Protein AF-A0A850NZ26-F1 (afdb_monomer)

Sequence (358 aa):
MKFYESRKAKYAFSCGSVWGLLLMTRPTEAVWISIPSIFFCIYTVVVFKQPIKQKIIISNYGIFPAILFIIICIYLHYICYGWSLGPYLSYSLDVGFDRRLLVTNWIEMVLGSQPTHEKYYGLAYNFWWVLPGFAGILTALICDKTRWHIHILVGGTVIFHWLVYLCYRDLHPEGLWRYWNYHYFKWTQPFLFIYGIFFMRYLFNKSYIYRAICCFSIVMLMSCWNFSLKYIIDSNNKITVLSKNEIYMTNGMQSPLDILLIPARGNFNDIYRNNYDFYQHGRWWISTVEFKAWPLYGNIALSPLKEFPAGAALLKLSSEITVPIGSRLYISRRVFHFGIPCMVYPSQTVCMQINKGE

Organism: NCBI:txid215220

Structure (mmCIF, N/CA/C/O backbone):
data_AF-A0A850NZ26-F1
#
_entry.id   AF-A0A850NZ26-F1
#
loop_
_atom_site.group_PDB
_atom_site.id
_atom_site.type_symbol
_atom_site.label_atom_id
_atom_site.label_alt_id
_atom_site.label_comp_id
_atom_site.label_asym_id
_atom_site.label_entity_id
_atom_site.label_seq_id
_atom_site.pdbx_PDB_ins_code
_atom_site.Cartn_x
_atom_site.Cartn_y
_atom_site.Cartn_z
_atom_site.occupancy
_atom_site.B_iso_or_equiv
_atom_site.auth_seq_id
_atom_site.auth_comp_id
_atom_site.auth_asym_id
_atom_site.auth_atom_id
_atom_site.pdbx_PDB_model_num
ATOM 1 N N . MET A 1 1 ? -31.071 4.231 35.563 1.00 48.75 1 MET A N 1
ATOM 2 C CA . MET A 1 1 ? -31.128 5.063 34.333 1.00 48.75 1 MET A CA 1
ATOM 3 C C . MET A 1 1 ? -30.491 6.447 34.484 1.00 48.75 1 MET A C 1
ATOM 5 O O . MET A 1 1 ? -29.586 6.722 33.711 1.00 48.75 1 MET A O 1
ATOM 9 N N . LYS A 1 2 ? -30.834 7.276 35.489 1.00 45.12 2 LYS A N 1
ATOM 10 C CA . LYS A 1 2 ? -30.263 8.640 35.665 1.00 45.12 2 LYS A CA 1
ATOM 11 C C . LYS A 1 2 ? -28.720 8.730 35.679 1.00 45.12 2 LYS A C 1
ATOM 13 O O . LYS A 1 2 ? -28.154 9.695 35.180 1.00 45.12 2 LYS A O 1
ATOM 18 N N . PHE A 1 3 ? -28.021 7.713 36.191 1.00 41.41 3 PHE A N 1
ATOM 19 C CA . PHE A 1 3 ? -26.548 7.694 36.241 1.00 41.41 3 PHE A CA 1
ATOM 20 C C . PHE A 1 3 ? -25.877 7.503 34.864 1.00 41.41 3 PHE A C 1
ATOM 22 O O . PHE A 1 3 ? -24.736 7.912 34.661 1.00 41.41 3 PHE A O 1
ATOM 29 N N . TYR A 1 4 ? -26.589 6.907 33.900 1.00 47.38 4 TYR A N 1
ATOM 30 C CA . TYR A 1 4 ? -26.097 6.714 32.532 1.00 47.38 4 TYR A CA 1
ATOM 31 C C . TYR A 1 4 ? -26.267 7.966 31.662 1.00 47.38 4 TYR A C 1
ATOM 33 O O . TYR A 1 4 ? -25.559 8.112 30.669 1.00 47.38 4 TYR A O 1
ATOM 41 N N . GLU A 1 5 ? -27.174 8.875 32.021 1.00 52.88 5 GLU A N 1
ATOM 42 C CA . GLU A 1 5 ? -27.443 10.090 31.242 1.00 52.88 5 GLU A CA 1
ATOM 43 C C . GLU A 1 5 ? -26.390 11.179 31.486 1.00 52.88 5 GLU A C 1
ATOM 45 O O . GLU A 1 5 ? -25.914 11.790 30.532 1.00 52.88 5 GLU A O 1
ATOM 50 N N . SER A 1 6 ? -25.911 11.356 32.725 1.00 56.34 6 SER A N 1
ATOM 51 C CA . SER A 1 6 ? -24.907 12.389 33.044 1.00 56.34 6 SER A CA 1
ATOM 52 C C . SER A 1 6 ? -23.522 12.124 32.437 1.00 56.34 6 SER A C 1
ATOM 54 O O . SER A 1 6 ? -22.792 13.064 32.117 1.00 56.34 6 SER A O 1
ATOM 56 N N . ARG A 1 7 ? -23.150 10.852 32.229 1.00 62.06 7 ARG A N 1
ATOM 57 C CA . ARG A 1 7 ? -21.874 10.491 31.587 1.00 62.06 7 ARG A CA 1
ATOM 58 C C . ARG A 1 7 ? -21.853 10.836 30.097 1.00 62.06 7 ARG A C 1
ATOM 60 O O . ARG A 1 7 ? -20.798 11.177 29.579 1.00 62.06 7 ARG A O 1
ATOM 67 N N . LYS A 1 8 ? -23.003 10.819 29.417 1.00 63.06 8 LYS A N 1
ATOM 68 C CA . LYS A 1 8 ? -23.093 11.064 27.966 1.00 63.06 8 LYS A CA 1
ATOM 69 C C . LYS A 1 8 ? -22.795 12.513 27.587 1.00 63.06 8 LYS A C 1
ATOM 71 O O . LYS A 1 8 ? -22.069 12.739 26.626 1.00 63.06 8 LYS A O 1
ATOM 76 N N . ALA A 1 9 ? -23.254 13.479 28.384 1.00 61.81 9 ALA A N 1
ATOM 77 C CA . ALA A 1 9 ? -22.898 14.888 28.195 1.00 61.81 9 ALA A CA 1
ATOM 78 C C . ALA A 1 9 ? -21.389 15.134 28.388 1.00 61.81 9 ALA A C 1
ATOM 80 O O . ALA A 1 9 ? -20.786 15.888 27.629 1.00 61.81 9 ALA A O 1
ATOM 81 N N . LYS A 1 10 ? -20.760 14.445 29.354 1.00 69.44 10 LYS A N 1
ATOM 82 C CA . LYS A 1 10 ? -19.299 14.484 29.532 1.00 69.44 10 LYS A CA 1
ATOM 83 C C . LYS A 1 10 ? -18.566 13.892 28.330 1.00 69.44 10 LYS A C 1
ATOM 85 O O . LYS A 1 10 ? -17.602 14.493 27.880 1.00 69.44 10 LYS A O 1
ATOM 90 N N . TYR A 1 11 ? -19.042 12.774 27.776 1.00 69.00 11 TYR A N 1
ATOM 91 C CA . TYR A 1 11 ? -18.454 12.203 26.561 1.00 69.00 11 TYR A CA 1
ATOM 92 C C . TYR A 1 11 ? -18.589 13.135 25.357 1.00 69.00 11 TYR A C 1
ATOM 94 O O . TYR A 1 11 ? -17.607 13.325 24.656 1.00 69.00 11 TYR A O 1
ATOM 102 N N . ALA A 1 12 ? -19.747 13.771 25.151 1.00 63.66 12 ALA A N 1
ATOM 103 C CA . ALA A 1 12 ? -19.925 14.750 24.077 1.00 63.66 12 ALA A CA 1
ATOM 104 C C . ALA A 1 12 ? -18.969 15.947 24.224 1.00 63.66 12 ALA A C 1
ATOM 106 O O . ALA A 1 12 ? -18.343 16.353 23.249 1.00 63.66 12 ALA A O 1
ATOM 107 N N . PHE A 1 13 ? -18.798 16.462 25.447 1.00 68.31 13 PHE A N 1
ATOM 108 C CA . PHE A 1 13 ? -17.823 17.515 25.735 1.00 68.31 13 PHE A CA 1
ATOM 109 C C . PHE A 1 13 ? -16.385 17.055 25.462 1.00 68.31 13 PHE A C 1
ATOM 111 O O . PHE A 1 13 ? -15.657 17.732 24.746 1.00 68.31 13 PHE A O 1
ATOM 118 N N . SER A 1 14 ? -15.986 15.877 25.954 1.00 73.12 14 SER A N 1
ATOM 119 C CA . SER A 1 14 ? -14.660 15.310 25.686 1.00 73.12 14 SER A CA 1
ATOM 120 C C . SER A 1 14 ? -14.419 15.071 24.194 1.00 73.12 14 SER A C 1
ATOM 122 O O . SER A 1 14 ? -13.331 15.369 23.713 1.00 73.12 14 SER A O 1
ATOM 124 N N . CYS A 1 15 ? -15.419 14.590 23.450 1.00 69.62 15 CYS A N 1
ATOM 125 C CA . CYS A 1 15 ? -15.349 14.465 21.995 1.00 69.62 15 CYS A CA 1
ATOM 126 C C . CYS A 1 15 ? -15.130 15.830 21.335 1.00 69.62 15 CYS A C 1
ATOM 128 O O . CYS A 1 15 ? -14.239 15.945 20.502 1.00 69.62 15 CYS A O 1
ATOM 130 N N . GLY A 1 16 ? -15.869 16.866 21.750 1.00 68.25 16 GLY A N 1
ATOM 131 C CA . GLY A 1 16 ? -15.683 18.236 21.264 1.00 68.25 16 GLY A CA 1
ATOM 132 C C . GLY A 1 16 ? -14.291 18.802 21.571 1.00 68.25 16 GLY A C 1
ATOM 133 O O . GLY A 1 16 ? -13.663 19.388 20.695 1.00 68.25 16 GLY A O 1
ATOM 134 N N . SER A 1 17 ? -13.756 18.575 22.776 1.00 70.50 17 SER A N 1
ATOM 135 C CA . SER A 1 17 ? -12.403 19.020 23.147 1.00 70.50 17 SER A CA 1
ATOM 136 C C . SER A 1 17 ? -11.308 18.288 22.368 1.00 70.50 17 SER A C 1
ATOM 138 O O . SER A 1 17 ? -10.381 18.921 21.869 1.00 70.50 17 SER A O 1
ATOM 140 N N . VAL A 1 18 ? -11.417 16.963 22.227 1.00 74.19 18 VAL A N 1
ATOM 141 C CA . VAL A 1 18 ? -10.479 16.159 21.424 1.00 74.19 18 VAL A CA 1
ATOM 142 C C . VAL A 1 18 ? -10.543 16.575 19.957 1.00 74.19 18 VAL A C 1
ATOM 144 O O . VAL A 1 18 ? -9.510 16.679 19.302 1.00 74.19 18 VAL A O 1
ATOM 147 N N . TRP A 1 19 ? -11.739 16.871 19.454 1.00 72.50 19 TRP A N 1
ATOM 148 C CA . TRP A 1 19 ? -11.932 17.375 18.103 1.00 72.50 19 TRP A CA 1
ATOM 149 C C . TRP A 1 19 ? -11.312 18.768 17.906 1.00 72.50 19 TRP A C 1
ATOM 151 O O . TRP A 1 19 ? -10.625 18.985 16.913 1.00 72.50 19 TRP A O 1
ATOM 161 N N . GLY A 1 20 ? -11.442 19.680 18.875 1.00 70.38 20 GLY A N 1
ATOM 162 C CA . GLY A 1 20 ? -10.766 20.983 18.836 1.00 70.38 20 GLY A CA 1
ATOM 163 C C . GLY A 1 20 ? -9.235 20.871 18.809 1.00 70.38 20 GLY A C 1
ATOM 164 O O . GLY A 1 20 ? -8.569 21.614 18.093 1.00 70.38 20 GLY A O 1
ATOM 165 N N . LEU A 1 21 ? -8.661 19.898 19.520 1.00 75.12 21 LEU A N 1
ATOM 166 C CA . LEU A 1 21 ? -7.222 19.605 19.446 1.00 75.12 21 LEU A CA 1
ATOM 167 C C . LEU A 1 21 ? -6.822 18.988 18.098 1.00 75.12 21 LEU A C 1
ATOM 169 O O . LEU A 1 21 ? -5.764 19.305 17.550 1.00 75.12 21 LEU A O 1
ATOM 173 N N . LEU A 1 22 ? -7.672 18.116 17.550 1.00 77.06 22 LEU A N 1
ATOM 174 C CA . LEU A 1 22 ? -7.462 17.528 16.232 1.00 77.06 22 LEU A CA 1
ATOM 175 C C . LEU A 1 22 ? -7.441 18.614 15.156 1.00 77.06 22 LEU A C 1
ATOM 177 O O . LEU A 1 22 ? -6.539 18.633 14.329 1.00 77.06 22 LEU A O 1
ATOM 181 N N . LEU A 1 23 ? -8.370 19.563 15.229 1.00 76.31 23 LEU A N 1
ATOM 182 C CA . LEU A 1 23 ? -8.433 20.726 14.355 1.00 76.31 23 LEU A CA 1
ATOM 183 C C . LEU A 1 23 ? -7.103 21.493 14.301 1.00 76.31 23 LEU A C 1
ATOM 185 O O . LEU A 1 23 ? -6.593 21.761 13.216 1.00 76.31 23 LEU A O 1
ATOM 189 N N . MET A 1 24 ? -6.510 21.801 15.456 1.00 73.94 24 MET A N 1
ATOM 190 C CA . MET A 1 24 ? -5.266 22.580 15.516 1.00 73.94 24 MET A CA 1
ATOM 191 C C . MET A 1 24 ? -4.065 21.873 14.882 1.00 73.94 24 MET A C 1
ATOM 193 O O . MET A 1 24 ? -3.096 22.525 14.505 1.00 73.94 24 MET A O 1
ATOM 197 N N . THR A 1 25 ? -4.104 20.546 14.789 1.00 77.50 25 THR A N 1
ATOM 198 C CA . THR A 1 25 ? -2.967 19.749 14.317 1.00 77.50 25 THR A CA 1
ATOM 199 C C . THR A 1 25 ? -3.186 19.169 12.923 1.00 77.50 25 THR A C 1
ATOM 201 O O . THR A 1 25 ? -2.209 18.894 12.226 1.00 77.50 25 THR A O 1
ATOM 204 N N . ARG A 1 26 ? -4.447 18.938 12.537 1.00 76.94 26 ARG A N 1
ATOM 205 C CA . ARG A 1 26 ? -4.878 18.094 11.414 1.00 76.94 26 ARG A CA 1
ATOM 206 C C . ARG A 1 26 ? -6.263 18.529 10.899 1.00 76.94 26 ARG A C 1
ATOM 208 O O . ARG A 1 26 ? -7.270 17.858 11.146 1.00 76.94 26 ARG A O 1
ATOM 215 N N . PRO A 1 27 ? -6.343 19.689 10.222 1.00 79.50 27 PRO A N 1
ATOM 216 C CA . PRO A 1 27 ? -7.613 20.321 9.865 1.00 79.50 27 PRO A CA 1
ATOM 217 C C . PRO A 1 27 ? -8.439 19.491 8.874 1.00 79.50 27 PRO A C 1
ATOM 219 O O . PRO A 1 27 ? -9.658 19.423 9.007 1.00 79.50 27 PRO A O 1
ATOM 222 N N . THR A 1 28 ? -7.803 18.807 7.920 1.00 79.62 28 THR A N 1
ATOM 223 C CA . THR A 1 28 ? -8.504 17.958 6.945 1.00 79.62 28 THR A CA 1
ATOM 224 C C . THR A 1 28 ? -9.192 16.779 7.629 1.00 79.62 28 THR A C 1
ATOM 226 O O . THR A 1 28 ? -10.348 16.470 7.349 1.00 79.62 28 THR A O 1
ATOM 229 N N . GLU A 1 29 ? -8.515 16.136 8.574 1.00 80.31 29 GLU A N 1
ATOM 230 C CA . GLU A 1 29 ? -9.065 15.025 9.344 1.00 80.31 29 GLU A CA 1
ATOM 231 C C . GLU A 1 29 ? -10.150 15.491 10.312 1.00 80.31 29 GLU A C 1
ATOM 233 O O . GLU A 1 29 ? -11.149 14.792 10.502 1.00 80.31 29 GLU A O 1
ATOM 238 N N . ALA A 1 30 ? -10.003 16.696 10.868 1.00 81.25 30 ALA A N 1
ATOM 239 C CA . ALA A 1 30 ? -11.047 17.316 11.663 1.00 81.25 30 ALA A CA 1
ATOM 240 C C . ALA A 1 30 ? -12.340 17.484 10.855 1.00 81.25 30 ALA A C 1
ATOM 242 O O . ALA A 1 30 ? -13.382 17.108 11.380 1.00 81.25 30 ALA A O 1
ATOM 243 N N . VAL A 1 31 ? -12.290 17.930 9.588 1.00 85.31 31 VAL A N 1
ATOM 244 C CA . VAL A 1 31 ? -13.481 18.048 8.713 1.00 85.31 31 VAL A CA 1
ATOM 245 C C . VAL A 1 31 ? -14.212 16.711 8.588 1.00 85.31 31 VAL A C 1
ATOM 247 O O . VAL A 1 31 ? -15.425 16.647 8.794 1.00 85.31 31 VAL A O 1
ATOM 250 N N . TRP A 1 32 ? -13.486 15.630 8.299 1.00 81.06 32 TRP A N 1
ATOM 251 C CA . TRP A 1 32 ? -14.093 14.309 8.123 1.00 81.06 32 TRP A CA 1
ATOM 252 C C . TRP A 1 32 ? -14.694 13.755 9.413 1.00 81.06 32 TRP A C 1
ATOM 254 O O . TRP A 1 32 ? -15.749 13.126 9.371 1.00 81.06 32 TRP A O 1
ATOM 264 N N . ILE A 1 33 ? -14.070 14.017 10.563 1.00 80.12 33 ILE A N 1
ATOM 265 C CA . ILE A 1 33 ? -14.586 13.597 11.873 1.00 80.12 33 ILE A CA 1
ATOM 266 C C . ILE A 1 33 ? -15.728 14.507 12.355 1.00 80.12 33 ILE A C 1
ATOM 268 O O . ILE A 1 33 ? -16.594 14.049 13.108 1.00 80.12 33 ILE A O 1
ATOM 272 N N . SER A 1 34 ? -15.801 15.759 11.894 1.00 82.62 34 SER A N 1
ATOM 273 C CA . SER A 1 34 ? -16.903 16.677 12.207 1.00 82.62 34 SER A CA 1
ATOM 274 C C . SER A 1 34 ? -18.248 16.105 11.792 1.00 82.62 34 SER A C 1
ATOM 276 O O . SER A 1 34 ? -19.200 16.199 12.554 1.00 82.62 34 SER A O 1
ATOM 278 N N . ILE A 1 35 ? -18.334 15.480 10.616 1.00 84.69 35 ILE A N 1
ATOM 279 C CA . ILE A 1 35 ? -19.592 14.961 10.065 1.00 84.69 35 ILE A CA 1
ATOM 280 C C . ILE A 1 35 ? -20.242 13.919 11.000 1.00 84.69 35 ILE A C 1
ATOM 282 O O . ILE A 1 35 ? -21.350 14.171 11.484 1.00 84.69 35 ILE A O 1
ATOM 286 N N . PRO A 1 36 ? -19.596 12.780 11.332 1.00 81.38 36 PRO A N 1
ATOM 287 C CA . PRO A 1 36 ? -20.175 11.813 12.259 1.00 81.38 36 PRO A CA 1
ATOM 288 C C . PRO A 1 36 ? -20.348 12.393 13.668 1.00 81.38 36 PRO A C 1
ATOM 290 O O . PRO A 1 36 ? -21.291 12.014 14.359 1.00 81.38 36 PRO A O 1
ATOM 293 N N . SER A 1 37 ? -19.501 13.341 14.088 1.00 80.12 37 SER A N 1
ATOM 294 C CA . SER A 1 37 ? -19.651 14.019 15.383 1.00 80.12 37 SER A CA 1
ATOM 295 C C . SER A 1 37 ? -20.922 14.872 15.435 1.00 80.12 37 SER A C 1
ATOM 297 O O . SER A 1 37 ? -21.675 14.783 16.402 1.00 80.12 37 SER A O 1
ATOM 299 N N . ILE A 1 38 ? -21.216 15.631 14.373 1.00 86.06 38 ILE A N 1
ATOM 300 C CA . ILE A 1 38 ? -22.451 16.409 14.216 1.00 86.06 38 ILE A CA 1
ATOM 301 C C . ILE A 1 38 ? -23.654 15.470 14.252 1.00 86.06 38 ILE A C 1
ATOM 303 O O . ILE A 1 38 ? -24.568 15.695 15.043 1.00 86.06 38 ILE A O 1
ATOM 307 N N . PHE A 1 39 ? -23.641 14.386 13.468 1.00 86.06 39 PHE A N 1
ATOM 308 C CA . PHE A 1 39 ? -24.732 13.409 13.476 1.00 86.06 39 PHE A CA 1
ATOM 309 C C . PHE A 1 39 ? -24.930 12.771 14.850 1.00 86.06 39 PHE A C 1
ATOM 311 O O . PHE A 1 39 ? -26.065 12.647 15.306 1.00 86.06 39 PHE A O 1
ATOM 318 N N . PHE A 1 40 ? -23.850 12.422 15.551 1.00 81.94 40 PHE A N 1
ATOM 319 C CA . PHE A 1 40 ? -23.926 11.883 16.905 1.00 81.94 40 PHE A CA 1
ATOM 320 C C . PHE A 1 40 ? -24.493 12.903 17.903 1.00 81.94 40 PHE A C 1
ATOM 322 O O . PHE A 1 40 ? -25.336 12.554 18.734 1.00 81.94 40 PHE A O 1
ATOM 329 N N . CYS A 1 41 ? -24.082 14.169 17.817 1.00 83.81 41 CYS A N 1
ATOM 330 C CA . CYS A 1 41 ? -24.622 15.244 18.645 1.00 83.81 41 CYS A CA 1
ATOM 331 C C . CYS A 1 41 ? -26.112 15.486 18.361 1.00 83.81 41 CYS A C 1
ATOM 333 O O . CYS A 1 41 ? -26.898 15.542 19.307 1.00 83.81 41 CYS A O 1
ATOM 335 N N . ILE A 1 42 ? -26.520 15.552 17.088 1.00 87.19 42 ILE A N 1
ATOM 336 C CA . ILE A 1 42 ? -27.927 15.691 16.675 1.00 87.19 42 ILE A CA 1
ATOM 337 C C . ILE A 1 42 ? -28.744 14.506 17.184 1.00 87.19 42 ILE A C 1
ATOM 339 O O . ILE A 1 42 ? -29.748 14.702 17.866 1.00 87.19 42 ILE A O 1
ATOM 343 N N . TYR A 1 43 ? -28.285 13.278 16.930 1.00 84.81 43 TYR A N 1
ATOM 344 C CA . TYR A 1 43 ? -28.914 12.060 17.438 1.00 84.81 43 TYR A CA 1
ATOM 345 C C . TYR A 1 43 ? -29.079 12.122 18.959 1.00 84.81 43 TYR A C 1
ATOM 347 O O . TYR A 1 43 ? -30.150 11.826 19.489 1.00 84.81 43 TYR A O 1
ATOM 355 N N . THR A 1 44 ? -28.049 12.595 19.669 1.00 81.44 44 THR A N 1
ATOM 356 C CA . THR A 1 44 ? -28.085 12.711 21.127 1.00 81.44 44 THR A CA 1
ATOM 357 C C . THR A 1 44 ? -29.150 13.702 21.612 1.00 81.44 44 THR A C 1
ATOM 359 O O . THR A 1 44 ? -29.813 13.449 22.619 1.00 81.44 44 THR A O 1
ATOM 362 N N . VAL A 1 45 ? -29.326 14.817 20.899 1.00 86.31 45 VAL A N 1
ATOM 363 C CA . VAL A 1 45 ? -30.296 15.879 21.216 1.00 86.31 45 VAL A CA 1
ATOM 364 C C . VAL A 1 45 ? -31.733 15.480 20.866 1.00 86.31 45 VAL A C 1
ATOM 366 O O . VAL A 1 45 ? -32.654 15.831 21.611 1.00 86.31 45 VAL A O 1
ATOM 369 N N . VAL A 1 46 ? -31.923 14.780 19.743 1.00 87.81 46 VAL A N 1
ATOM 370 C CA . VAL A 1 46 ? -33.239 14.431 19.184 1.00 87.81 46 VAL A CA 1
ATOM 371 C C . VAL A 1 46 ? -33.814 13.180 19.840 1.00 87.81 46 VAL A C 1
ATOM 373 O O . VAL A 1 46 ? -34.972 13.181 20.250 1.00 87.81 46 VAL A O 1
ATOM 376 N N . VAL A 1 47 ? -33.019 12.114 19.953 1.00 85.56 47 VAL A N 1
ATOM 377 C CA . VAL A 1 47 ? -33.525 10.790 20.349 1.00 85.56 47 VAL A CA 1
ATOM 378 C C . VAL A 1 47 ? -33.611 10.636 21.863 1.00 85.56 47 VAL A C 1
ATOM 380 O O . VAL A 1 47 ? -34.514 9.971 22.371 1.00 85.56 47 VAL A O 1
ATOM 383 N N . PHE A 1 48 ? -32.711 11.267 22.617 1.00 80.44 48 PHE A N 1
ATOM 384 C CA . PHE A 1 48 ? -32.734 11.172 24.074 1.00 80.44 48 PHE A CA 1
ATOM 385 C C . PHE A 1 48 ? -33.419 12.383 24.707 1.00 80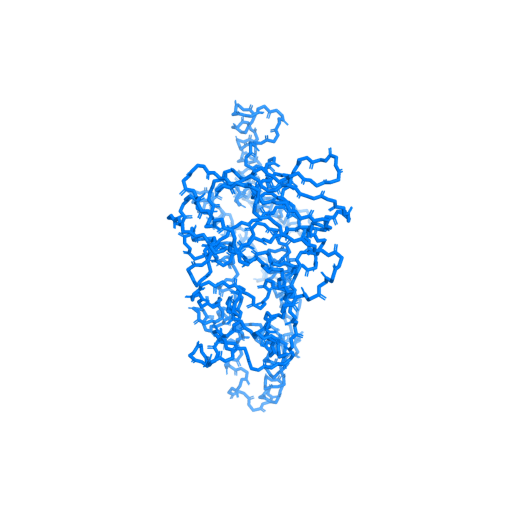.44 48 PHE A C 1
ATOM 387 O O . PHE A 1 48 ? -33.211 13.533 24.317 1.00 80.44 48 PHE A O 1
ATOM 394 N N . LYS A 1 49 ? -34.201 12.128 25.762 1.00 84.06 49 LYS A N 1
ATOM 395 C CA . LYS A 1 49 ? -34.830 13.168 26.584 1.00 84.06 49 LYS A CA 1
ATOM 396 C C . LYS A 1 49 ? -33.778 13.869 27.452 1.00 84.06 49 LYS A C 1
ATOM 398 O O . LYS A 1 49 ? -33.650 13.588 28.636 1.00 84.06 49 LYS A O 1
ATOM 403 N N . GLN A 1 50 ? -33.008 14.773 26.851 1.00 82.56 50 GLN A N 1
ATOM 404 C CA . GLN A 1 50 ? -32.020 15.586 27.562 1.00 82.56 50 GLN A CA 1
ATOM 405 C C . GLN A 1 50 ? -32.660 16.861 28.141 1.00 82.56 50 GLN A C 1
ATOM 407 O O . GLN A 1 50 ? -33.520 17.460 27.482 1.00 82.56 50 GLN A O 1
ATOM 412 N N . PRO A 1 51 ? -32.235 17.332 29.330 1.00 88.94 51 PRO A N 1
ATOM 413 C CA . PRO A 1 51 ? -32.661 18.624 29.859 1.00 88.94 51 PRO A CA 1
ATOM 414 C C . PRO A 1 51 ? -32.206 19.768 28.940 1.00 88.94 51 PRO A C 1
ATOM 416 O O . PRO A 1 51 ? -31.145 19.695 28.316 1.00 88.94 51 PRO A O 1
ATOM 419 N N . ILE A 1 52 ? -32.979 20.859 28.895 1.00 90.56 52 ILE A N 1
ATOM 420 C CA . ILE A 1 52 ? -32.758 21.981 27.963 1.00 90.56 52 ILE A CA 1
ATOM 421 C C . ILE A 1 52 ? -31.333 22.551 28.039 1.00 90.56 52 ILE A C 1
ATOM 423 O O . ILE A 1 52 ? -30.704 22.789 27.012 1.00 90.56 52 ILE A O 1
ATOM 427 N N . LYS A 1 53 ? -30.766 22.654 29.250 1.00 89.12 53 LYS A N 1
ATOM 428 C CA . LYS A 1 53 ? -29.391 23.121 29.476 1.00 89.12 53 LYS A CA 1
ATOM 429 C C . LYS A 1 53 ? -28.353 22.251 28.758 1.00 89.12 53 LYS A C 1
ATOM 431 O O . LYS A 1 53 ? -27.401 22.777 28.198 1.00 89.12 53 LYS A O 1
ATOM 436 N N . GLN A 1 54 ? -28.533 20.928 28.746 1.00 84.62 54 GLN A N 1
ATOM 437 C CA . GLN A 1 54 ? -27.612 20.021 28.054 1.00 84.62 54 GLN A CA 1
ATOM 438 C C . GLN A 1 54 ? -27.781 20.083 26.539 1.00 84.62 54 GLN A C 1
ATOM 440 O O . GLN A 1 54 ? -26.780 20.030 25.833 1.00 84.62 54 GLN A O 1
ATOM 445 N N . LYS A 1 55 ? -29.012 20.258 26.040 1.00 87.69 55 LYS A N 1
ATOM 446 C CA . LYS A 1 55 ? -29.246 20.495 24.609 1.00 87.69 55 LYS A CA 1
ATOM 447 C C . LYS A 1 55 ? -28.506 21.746 24.137 1.00 87.69 55 LYS A C 1
ATOM 449 O O . LYS A 1 55 ? -27.782 21.672 23.155 1.00 87.69 55 LYS A O 1
ATOM 454 N N . ILE A 1 56 ? -28.600 22.846 24.890 1.00 88.31 56 ILE A N 1
ATOM 455 C CA . ILE A 1 56 ? -27.872 24.094 24.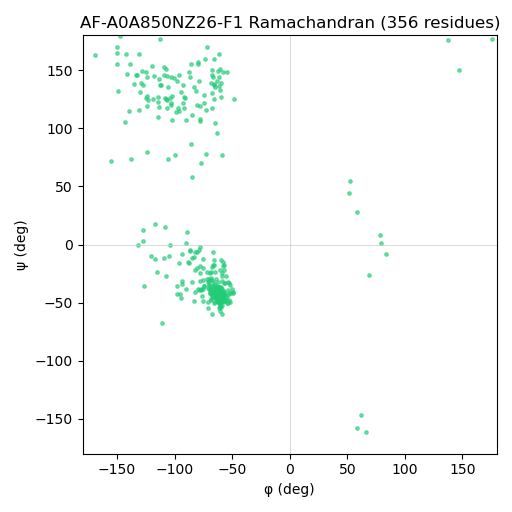604 1.00 88.31 56 ILE A CA 1
ATOM 456 C C . ILE A 1 56 ? -26.355 23.859 24.595 1.00 88.31 56 ILE A C 1
ATOM 458 O O . ILE A 1 56 ? -25.679 24.300 23.672 1.00 88.31 56 ILE A O 1
ATOM 462 N N . ILE A 1 57 ? -25.817 23.127 25.578 1.00 85.75 57 ILE A N 1
ATOM 463 C CA . ILE A 1 57 ? -24.381 22.811 25.633 1.00 85.75 57 ILE A CA 1
ATOM 464 C C . ILE A 1 57 ? -23.949 21.981 24.413 1.00 85.75 57 ILE A C 1
ATOM 466 O O . ILE A 1 57 ? -22.965 22.324 23.766 1.00 85.75 57 ILE A O 1
ATOM 470 N N . ILE A 1 58 ? -24.676 20.915 24.069 1.00 83.94 58 ILE A N 1
ATOM 471 C CA . ILE A 1 58 ? -24.338 20.061 22.917 1.00 83.94 58 ILE A CA 1
ATOM 472 C C . ILE A 1 58 ? -24.420 20.858 21.606 1.00 83.94 58 ILE A C 1
ATOM 474 O O . ILE A 1 58 ? -23.551 20.712 20.747 1.00 83.94 58 ILE A O 1
ATOM 478 N N . SER A 1 59 ? -25.418 21.731 21.460 1.00 87.00 59 SER A N 1
ATOM 479 C CA . SER A 1 59 ? -25.546 22.591 20.284 1.00 87.00 59 SER A CA 1
ATOM 480 C C . SER A 1 59 ? -24.401 23.601 20.177 1.00 87.00 59 SER A C 1
ATOM 482 O O . SER A 1 59 ? -23.758 23.664 19.133 1.00 87.00 59 SER A O 1
ATOM 484 N N . ASN A 1 60 ? -24.100 24.344 21.248 1.00 87.12 60 ASN A N 1
ATOM 485 C CA . ASN A 1 60 ? -23.116 25.433 21.217 1.00 87.12 60 ASN A CA 1
ATOM 486 C C . ASN A 1 60 ? -21.661 24.953 21.202 1.00 87.12 60 ASN A C 1
ATOM 488 O O . ASN A 1 60 ? -20.815 25.636 20.638 1.00 87.12 60 ASN A O 1
ATOM 492 N N . TYR A 1 61 ? -21.360 23.806 21.816 1.00 82.38 61 TYR A N 1
ATOM 493 C CA . TYR A 1 61 ? -19.986 23.299 21.934 1.00 82.38 61 TYR A CA 1
ATOM 494 C C . TYR A 1 61 ? -19.702 22.066 21.069 1.00 82.38 61 TYR A C 1
ATOM 496 O O . TYR A 1 61 ? -18.544 21.684 20.930 1.00 82.38 61 TYR A O 1
ATOM 504 N N . GLY A 1 62 ? -20.732 21.436 20.499 1.00 82.06 62 GLY A N 1
ATOM 505 C CA . GLY A 1 62 ? -20.594 20.294 19.595 1.00 82.06 62 GLY A CA 1
ATOM 506 C C . GLY A 1 62 ? -20.968 20.652 18.161 1.00 82.06 62 GLY A C 1
ATOM 507 O O . GLY A 1 62 ? -20.112 20.695 17.285 1.00 82.06 62 GLY A O 1
ATOM 508 N N . ILE A 1 63 ? -22.253 20.928 17.923 1.00 86.00 63 ILE A N 1
ATOM 509 C CA . ILE A 1 63 ? -22.802 21.072 16.565 1.00 86.00 63 ILE A CA 1
ATOM 510 C C . ILE A 1 63 ? -22.321 22.364 15.895 1.00 86.00 63 ILE A C 1
ATOM 512 O O . ILE A 1 63 ? -21.765 22.316 14.799 1.00 86.00 63 ILE A O 1
ATOM 516 N N . PHE A 1 64 ? -22.528 23.515 16.540 1.00 87.94 64 PHE A N 1
ATOM 517 C CA . PHE A 1 64 ? -22.243 24.820 15.942 1.00 87.94 64 PHE A CA 1
ATOM 518 C C . PHE A 1 64 ? -20.757 25.007 15.586 1.00 87.94 64 PHE A C 1
ATOM 520 O O . PHE A 1 64 ? -20.486 25.366 14.441 1.00 87.94 64 PHE A O 1
ATOM 527 N N . PRO A 1 65 ? -19.781 24.700 16.466 1.00 84.50 65 PRO A N 1
ATOM 528 C CA . PRO A 1 65 ? -18.365 24.833 16.126 1.00 84.50 65 PRO A CA 1
ATOM 529 C C . PRO A 1 65 ? -17.936 23.888 15.001 1.00 84.50 65 PRO A C 1
ATOM 531 O O . PRO A 1 65 ? -17.160 24.285 14.135 1.00 84.50 65 PRO A O 1
ATOM 534 N N . ALA A 1 66 ? -18.468 22.660 14.976 1.00 85.12 66 ALA A N 1
ATOM 535 C CA . ALA A 1 66 ? -18.173 21.696 13.922 1.00 85.12 66 ALA A CA 1
ATOM 536 C C . ALA A 1 66 ? -18.692 22.167 12.555 1.00 85.12 66 ALA A C 1
ATOM 538 O O . ALA A 1 66 ? -17.959 22.100 11.569 1.00 85.12 66 ALA A O 1
ATOM 539 N N . ILE A 1 67 ? -19.919 22.703 12.496 1.00 89.75 67 ILE A N 1
ATOM 540 C CA . ILE A 1 67 ? -20.484 23.291 11.271 1.00 89.75 67 ILE A CA 1
ATOM 541 C C . ILE A 1 67 ? -19.692 24.529 10.848 1.00 89.75 67 ILE A C 1
ATOM 543 O O . ILE A 1 67 ? -19.292 24.621 9.689 1.00 89.75 67 ILE A O 1
ATOM 547 N N . LEU A 1 68 ? -19.434 25.459 11.773 1.00 88.75 68 LEU A N 1
ATOM 548 C CA . LEU A 1 68 ? -18.676 26.679 11.492 1.00 88.75 68 LEU A CA 1
ATOM 549 C C . LEU A 1 68 ? -17.298 26.346 10.914 1.00 88.75 68 LEU A C 1
ATOM 551 O O . LEU A 1 68 ? -16.873 26.957 9.939 1.00 88.75 68 LEU A O 1
ATOM 555 N N . PHE A 1 69 ? -16.624 25.342 11.467 1.00 85.81 69 PHE A N 1
ATOM 556 C CA . PHE A 1 69 ? -15.339 24.901 10.952 1.00 85.81 69 PHE A CA 1
ATOM 557 C C . PHE A 1 69 ? -15.429 24.283 9.553 1.00 85.81 69 PHE A C 1
ATOM 559 O O . PHE A 1 69 ? -14.626 24.635 8.694 1.00 85.81 69 PHE A O 1
ATOM 566 N N . ILE A 1 70 ? -16.410 23.407 9.296 1.00 89.31 70 ILE A N 1
ATOM 567 C CA . ILE A 1 70 ? -16.641 22.871 7.945 1.00 89.31 70 ILE A CA 1
ATOM 568 C C . ILE A 1 70 ? -16.828 24.028 6.955 1.00 89.31 70 ILE A C 1
ATOM 570 O O . ILE A 1 70 ? -16.205 24.022 5.897 1.00 89.31 70 ILE A O 1
ATOM 574 N N . ILE A 1 71 ? -17.623 25.042 7.313 1.00 92.12 71 ILE A N 1
ATOM 575 C CA . ILE A 1 71 ? -17.840 26.232 6.480 1.00 92.12 71 ILE A CA 1
ATOM 576 C C . ILE A 1 71 ? -16.524 26.980 6.242 1.00 92.12 71 ILE A C 1
ATOM 578 O O . ILE A 1 71 ? -16.230 27.312 5.098 1.00 92.12 71 ILE A O 1
ATOM 582 N N . ILE A 1 72 ? -15.710 27.205 7.280 1.00 90.81 72 ILE A N 1
ATOM 583 C CA . ILE A 1 72 ? -14.393 27.851 7.147 1.00 90.81 72 ILE A CA 1
ATOM 584 C C . ILE A 1 72 ? -13.488 27.050 6.203 1.00 90.81 72 ILE A C 1
ATOM 586 O O . ILE A 1 72 ? -12.872 27.633 5.318 1.00 90.81 72 ILE A O 1
ATOM 590 N N . CYS A 1 73 ? -13.426 25.724 6.337 1.00 89.44 73 CYS A N 1
ATOM 591 C CA . CYS A 1 73 ? -12.632 24.878 5.447 1.00 89.44 73 CYS A CA 1
ATOM 592 C C . CYS A 1 73 ? -13.126 24.904 4.003 1.00 89.44 73 CYS A C 1
ATOM 594 O O . CYS A 1 73 ? -12.304 25.010 3.098 1.00 89.44 73 CYS A O 1
ATOM 596 N N . ILE A 1 74 ? -14.441 24.830 3.781 1.00 90.19 74 ILE A N 1
ATOM 597 C CA . ILE A 1 74 ? -15.034 24.944 2.443 1.00 90.19 74 ILE A CA 1
ATOM 598 C C . ILE A 1 74 ? -14.712 26.316 1.847 1.00 90.19 74 ILE A C 1
ATOM 600 O O . ILE A 1 74 ? -14.315 26.396 0.690 1.00 90.19 74 ILE A O 1
ATOM 604 N N . TYR A 1 75 ? -14.828 27.384 2.635 1.00 94.44 75 TYR A N 1
ATOM 605 C CA . TYR A 1 75 ? -14.519 28.743 2.203 1.00 94.44 75 TYR A CA 1
ATOM 606 C C . TYR A 1 75 ? -13.036 28.914 1.845 1.00 94.44 75 TYR A C 1
ATOM 608 O O . TYR A 1 75 ? -12.719 29.437 0.780 1.00 94.44 75 TYR A O 1
ATOM 616 N N . LEU A 1 76 ? -12.121 28.419 2.685 1.00 92.38 76 LEU A N 1
ATOM 617 C CA . LEU A 1 76 ? -10.683 28.444 2.406 1.00 92.38 76 LEU A CA 1
ATOM 618 C C . LEU A 1 76 ? -10.329 27.605 1.174 1.00 92.38 76 LEU A C 1
ATOM 620 O O . LEU A 1 76 ? -9.569 28.063 0.325 1.00 92.38 76 LEU A O 1
ATOM 624 N N . HIS A 1 77 ? -10.911 26.409 1.038 1.00 90.50 77 HIS A N 1
ATOM 625 C CA . HIS A 1 77 ? -10.756 25.583 -0.162 1.00 90.50 77 HIS A CA 1
ATOM 626 C C . HIS A 1 77 ? -11.234 26.332 -1.406 1.00 90.50 77 HIS A C 1
ATOM 628 O O . HIS A 1 77 ? -10.518 26.374 -2.401 1.00 90.50 77 HIS A O 1
ATOM 634 N N . TYR A 1 78 ? -12.404 26.969 -1.330 1.00 94.62 78 TYR A N 1
ATOM 635 C CA . TYR A 1 78 ? -12.970 27.751 -2.424 1.00 94.62 78 TYR A CA 1
ATOM 636 C C . TYR A 1 78 ? -12.085 28.940 -2.816 1.00 94.62 78 TYR A C 1
ATOM 638 O O . TYR A 1 78 ? -11.906 29.196 -4.002 1.00 94.62 78 TYR A O 1
ATOM 646 N N . ILE A 1 79 ? -11.468 29.635 -1.857 1.00 96.88 79 ILE A N 1
ATOM 647 C CA . ILE A 1 79 ? -10.505 30.705 -2.163 1.00 96.88 79 ILE A CA 1
ATOM 648 C C . ILE A 1 79 ? -9.273 30.150 -2.889 1.00 96.88 79 ILE A C 1
ATOM 650 O O . ILE A 1 79 ? -8.802 30.761 -3.845 1.00 96.88 79 ILE A O 1
ATOM 654 N N . CYS A 1 80 ? -8.734 29.013 -2.442 1.00 93.50 80 CYS A N 1
ATOM 655 C CA . CYS A 1 80 ? -7.500 28.456 -2.998 1.00 93.50 80 CYS A CA 1
ATOM 656 C C . CYS A 1 80 ? -7.694 27.758 -4.351 1.00 93.50 80 CYS A C 1
ATOM 658 O O . CYS A 1 80 ? -6.821 27.838 -5.211 1.00 93.50 80 CYS A O 1
ATOM 660 N N . TYR A 1 81 ? -8.806 27.043 -4.525 1.00 93.50 81 TYR A N 1
ATOM 661 C CA . TYR A 1 81 ? -9.015 26.106 -5.634 1.00 93.50 81 TYR A CA 1
ATOM 662 C C . TYR A 1 81 ? -10.373 26.287 -6.336 1.00 93.50 81 TYR A C 1
ATOM 664 O O . TYR A 1 81 ? -10.687 25.562 -7.281 1.00 93.50 81 TYR A O 1
ATOM 672 N N . GLY A 1 82 ? -11.212 27.230 -5.903 1.00 94.31 82 GLY A N 1
ATOM 673 C CA . GLY A 1 82 ? -12.590 27.349 -6.379 1.00 94.31 82 GLY A CA 1
ATOM 674 C C . GLY A 1 82 ? -13.419 26.103 -6.054 1.00 94.31 82 GLY A C 1
ATOM 675 O O . GLY A 1 82 ? -13.209 25.426 -5.049 1.00 94.31 82 GLY A O 1
ATOM 676 N N . TRP A 1 83 ? -14.359 25.767 -6.938 1.00 94.06 83 TRP A N 1
ATOM 677 C CA . TRP A 1 83 ? -15.116 24.509 -6.863 1.00 94.06 83 TRP A CA 1
ATOM 678 C C . TRP A 1 83 ? -14.322 23.290 -7.361 1.00 94.06 83 TRP A C 1
ATOM 680 O O . TRP A 1 83 ? -14.840 22.175 -7.338 1.00 94.06 83 TRP A O 1
ATOM 690 N N . SER A 1 84 ? -13.086 23.486 -7.837 1.00 94.00 84 SER A N 1
ATOM 691 C CA . SER A 1 84 ? -12.255 22.393 -8.339 1.00 94.00 84 SER A CA 1
ATOM 692 C C . SER A 1 84 ? -11.600 21.612 -7.198 1.00 94.00 84 SER A C 1
ATOM 694 O O . SER A 1 84 ? -11.412 22.118 -6.085 1.00 94.00 84 SER A O 1
ATOM 696 N N . LEU A 1 85 ? -11.258 20.351 -7.464 1.00 89.50 85 LEU A N 1
ATOM 697 C CA . LEU A 1 85 ? -10.398 19.585 -6.569 1.00 89.50 85 LEU A CA 1
ATOM 698 C C . LEU A 1 85 ? -9.006 20.223 -6.551 1.00 89.50 85 LEU A C 1
ATOM 700 O O . LEU A 1 85 ? -8.469 20.602 -7.591 1.00 89.50 85 LEU A O 1
ATOM 704 N N . GLY A 1 86 ? -8.407 20.317 -5.363 1.00 88.44 86 GLY A N 1
ATOM 705 C CA . GLY A 1 86 ? -7.022 20.765 -5.252 1.00 88.44 86 GLY A CA 1
ATOM 706 C C . GLY A 1 86 ? -6.087 19.815 -6.018 1.00 88.44 86 GLY A C 1
ATOM 707 O O . GLY A 1 86 ? -6.381 18.618 -6.078 1.00 88.44 86 GLY A O 1
ATOM 708 N N . PRO A 1 87 ? -4.941 20.288 -6.547 1.00 88.38 87 PRO A N 1
ATOM 709 C CA . PRO A 1 87 ? -4.063 19.482 -7.401 1.00 88.38 87 PRO A CA 1
ATOM 710 C C . PRO A 1 87 ? -3.697 18.123 -6.793 1.00 88.38 87 PRO A C 1
ATOM 712 O O . PRO A 1 87 ? -3.761 17.104 -7.468 1.00 88.38 87 PRO A O 1
ATOM 715 N N . TYR A 1 88 ? -3.396 18.087 -5.491 1.00 84.12 88 TYR A N 1
ATOM 716 C CA . TYR A 1 88 ? -3.091 16.852 -4.764 1.00 84.12 88 TYR A CA 1
ATOM 717 C C . TYR A 1 88 ? -4.237 15.829 -4.784 1.00 84.12 88 TYR A C 1
ATOM 719 O O . TYR A 1 88 ? -3.994 14.635 -4.957 1.00 84.12 88 TYR A O 1
ATOM 727 N N . LEU A 1 89 ? -5.483 16.279 -4.607 1.00 85.50 89 LEU A N 1
ATOM 728 C CA . LEU A 1 89 ? -6.650 15.397 -4.661 1.00 85.50 89 LEU A CA 1
ATOM 729 C C . LEU A 1 89 ? -6.915 14.921 -6.087 1.00 85.50 89 LEU A C 1
ATOM 731 O O . LEU A 1 89 ? -7.249 13.754 -6.257 1.00 85.50 89 LEU A O 1
ATOM 735 N N . SER A 1 90 ? -6.716 15.778 -7.090 1.00 90.38 90 SER A N 1
ATOM 736 C CA . SER A 1 90 ? -6.827 15.393 -8.501 1.00 90.38 90 SER A CA 1
ATOM 737 C C . SER A 1 90 ? -5.806 14.309 -8.859 1.00 90.38 90 SER A C 1
ATOM 739 O O . SER A 1 90 ? -6.190 13.248 -9.337 1.00 90.38 90 SER A O 1
ATOM 741 N N . TYR A 1 91 ? -4.531 14.496 -8.496 1.00 87.12 91 TYR A N 1
ATOM 742 C CA . TYR A 1 91 ? -3.503 13.465 -8.685 1.00 87.12 91 TYR A CA 1
ATOM 743 C C . TYR A 1 91 ? -3.817 12.179 -7.911 1.00 87.12 91 TYR A C 1
ATOM 745 O O . TYR A 1 91 ? -3.666 11.083 -8.444 1.00 87.12 91 TYR A O 1
ATOM 753 N N . SER A 1 92 ? -4.282 12.292 -6.664 1.00 87.62 92 SER A N 1
ATOM 754 C CA . SER A 1 92 ? -4.645 11.117 -5.858 1.00 87.62 92 SER A CA 1
ATOM 755 C C . SER A 1 92 ? -5.835 10.352 -6.454 1.00 87.62 92 SER A C 1
ATOM 757 O O . SER A 1 92 ? -5.880 9.124 -6.364 1.00 87.62 92 SER A O 1
ATOM 759 N N . LEU A 1 93 ? -6.789 11.059 -7.073 1.00 89.81 93 LEU A N 1
ATOM 760 C CA . LEU A 1 93 ? -7.923 10.471 -7.788 1.00 89.81 93 LEU A CA 1
ATOM 761 C C . LEU A 1 93 ? -7.455 9.699 -9.030 1.00 89.81 93 LEU A C 1
ATOM 763 O O . LEU A 1 93 ? -7.927 8.586 -9.258 1.00 89.81 93 LEU A O 1
ATOM 767 N N . ASP A 1 94 ? -6.497 10.255 -9.775 1.00 90.19 94 ASP A N 1
ATOM 768 C CA . ASP A 1 94 ? -5.927 9.627 -10.973 1.00 90.19 94 ASP A CA 1
ATOM 769 C C . ASP A 1 94 ? -5.092 8.379 -10.640 1.00 90.19 94 ASP A C 1
ATOM 771 O O . ASP A 1 94 ? -5.162 7.367 -11.346 1.00 90.19 94 ASP A O 1
ATOM 775 N N . VAL A 1 95 ? -4.340 8.417 -9.533 1.00 90.81 95 VAL A N 1
ATOM 776 C CA . VAL A 1 95 ? -3.633 7.251 -8.974 1.00 90.81 95 VAL A CA 1
ATOM 777 C C . VAL A 1 95 ? -4.646 6.165 -8.605 1.00 90.81 95 VAL A C 1
ATOM 779 O O . VAL A 1 95 ? -4.586 5.038 -9.108 1.00 90.81 95 VAL A O 1
ATOM 782 N N . GLY A 1 96 ? -5.612 6.507 -7.751 1.00 92.19 96 GLY A N 1
ATOM 783 C CA . GLY A 1 96 ? -6.704 5.630 -7.350 1.00 92.19 96 GLY A CA 1
ATOM 784 C C . GLY A 1 96 ? -6.285 4.396 -6.539 1.00 92.19 96 GLY A C 1
ATOM 785 O O . GLY A 1 96 ? -5.211 4.318 -5.935 1.00 92.19 96 GLY A O 1
ATOM 786 N N . PHE A 1 97 ? -7.186 3.411 -6.514 1.00 94.06 97 PHE A N 1
ATOM 787 C CA . PHE A 1 97 ? -7.060 2.185 -5.726 1.00 94.06 97 PHE A CA 1
ATOM 788 C C . PHE A 1 97 ? -7.192 0.939 -6.607 1.00 94.06 97 PHE A C 1
ATOM 790 O O . PHE A 1 97 ? -7.931 0.930 -7.593 1.00 94.06 97 PHE A O 1
ATOM 797 N N . ASP A 1 98 ? -6.509 -0.138 -6.230 1.00 92.75 98 ASP A N 1
ATOM 798 C CA . ASP A 1 98 ? -6.579 -1.438 -6.883 1.00 92.75 98 ASP A CA 1
ATOM 799 C C . ASP A 1 98 ? -6.574 -2.575 -5.857 1.00 92.75 98 ASP A C 1
ATOM 801 O O . ASP A 1 98 ? -5.583 -2.832 -5.174 1.00 92.75 98 ASP A O 1
ATOM 805 N N . ARG A 1 99 ? -7.690 -3.307 -5.790 1.00 94.69 99 ARG A N 1
ATOM 806 C CA . ARG A 1 99 ? -7.863 -4.447 -4.878 1.00 94.69 99 ARG A CA 1
ATOM 807 C C . ARG A 1 99 ? -6.839 -5.563 -5.084 1.00 94.69 99 ARG A C 1
ATOM 809 O O . ARG A 1 99 ? -6.588 -6.330 -4.161 1.00 94.69 99 ARG A O 1
ATOM 816 N N . ARG A 1 100 ? -6.260 -5.678 -6.283 1.00 91.06 100 ARG A N 1
ATOM 817 C CA . ARG A 1 100 ? -5.255 -6.703 -6.601 1.00 91.06 100 ARG A CA 1
ATOM 818 C C . ARG A 1 100 ? -3.946 -6.459 -5.858 1.00 91.06 100 ARG A C 1
ATOM 820 O O . ARG A 1 100 ? -3.211 -7.409 -5.613 1.00 91.06 100 ARG A O 1
ATOM 827 N N . LEU A 1 101 ? -3.686 -5.214 -5.454 1.00 92.69 101 LEU A N 1
ATOM 828 C CA . LEU A 1 101 ? -2.508 -4.855 -4.670 1.00 92.69 101 LEU A CA 1
ATOM 829 C C . LEU A 1 101 ? -2.622 -5.270 -3.206 1.00 92.69 101 LEU A C 1
ATOM 831 O O . LEU A 1 101 ? -1.611 -5.268 -2.522 1.00 92.69 101 LEU A O 1
ATOM 835 N N . LEU A 1 102 ? -3.804 -5.662 -2.718 1.00 94.75 102 LEU A N 1
ATOM 836 C CA . LEU A 1 102 ? -4.013 -5.951 -1.301 1.00 94.75 102 LEU A CA 1
ATOM 837 C C . LEU A 1 102 ? -3.008 -6.973 -0.755 1.00 94.75 102 LEU A C 1
ATOM 839 O O . LEU A 1 102 ? -2.368 -6.728 0.264 1.00 94.75 102 LEU A O 1
ATOM 843 N N . VAL A 1 103 ? -2.860 -8.109 -1.443 1.00 94.06 103 VAL A N 1
ATOM 844 C CA . VAL A 1 103 ? -1.920 -9.166 -1.039 1.00 94.06 103 VAL A CA 1
ATOM 845 C C . VAL A 1 103 ? -0.484 -8.694 -1.232 1.00 94.06 103 VAL A C 1
ATOM 847 O O . VAL A 1 103 ? 0.354 -8.903 -0.358 1.00 94.06 103 VAL A O 1
ATOM 850 N N . THR A 1 104 ? -0.209 -8.010 -2.343 1.00 94.56 104 THR A N 1
ATOM 851 C CA . THR A 1 104 ? 1.126 -7.503 -2.657 1.00 94.56 104 THR A CA 1
ATOM 852 C C . THR A 1 104 ? 1.634 -6.547 -1.597 1.00 94.56 104 THR A C 1
ATOM 854 O O . THR A 1 104 ? 2.679 -6.782 -1.002 1.00 94.56 104 THR A O 1
ATOM 857 N N . ASN A 1 105 ? 0.844 -5.527 -1.294 1.00 95.75 105 ASN A N 1
ATOM 858 C CA . ASN A 1 105 ? 1.160 -4.499 -0.324 1.00 95.75 105 ASN A CA 1
ATOM 859 C C . ASN A 1 105 ? 1.121 -5.050 1.103 1.00 95.75 105 ASN A C 1
ATOM 861 O O . ASN A 1 105 ? 1.903 -4.602 1.938 1.00 95.75 105 ASN A O 1
ATOM 865 N N . TRP A 1 106 ? 0.273 -6.046 1.402 1.00 96.62 106 TRP A N 1
ATOM 866 C CA . TRP A 1 106 ? 0.347 -6.755 2.683 1.00 96.62 106 TRP A CA 1
ATOM 867 C C . TRP A 1 106 ? 1.739 -7.358 2.879 1.00 96.62 106 TRP A C 1
ATOM 869 O O . TRP A 1 106 ? 2.378 -7.123 3.901 1.00 96.62 106 TRP A O 1
ATOM 879 N N . ILE A 1 107 ? 2.257 -8.062 1.876 1.00 95.38 107 ILE A N 1
ATOM 880 C CA . ILE A 1 107 ? 3.596 -8.641 1.957 1.00 95.38 107 ILE A CA 1
ATOM 881 C C . ILE A 1 107 ? 4.649 -7.529 1.971 1.00 95.38 107 ILE A C 1
ATOM 883 O O . ILE A 1 107 ? 5.340 -7.381 2.973 1.00 95.38 107 ILE A O 1
ATOM 887 N N . GLU A 1 108 ? 4.716 -6.695 0.932 1.00 94.81 108 GLU A N 1
ATOM 888 C CA . GLU A 1 108 ? 5.786 -5.707 0.731 1.00 94.81 108 GLU A CA 1
ATOM 889 C C . GLU A 1 108 ? 5.869 -4.655 1.845 1.00 94.81 108 GLU A C 1
ATOM 891 O O . GLU A 1 108 ? 6.962 -4.252 2.249 1.00 94.81 108 GLU A O 1
ATOM 896 N N . MET A 1 109 ? 4.729 -4.206 2.373 1.00 95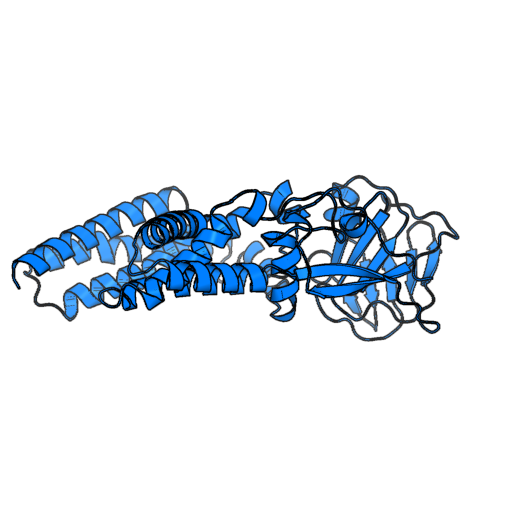.81 109 MET A N 1
ATOM 897 C CA . MET A 1 109 ? 4.694 -3.121 3.357 1.00 95.81 109 MET A CA 1
ATOM 898 C C . MET A 1 109 ? 4.595 -3.619 4.781 1.00 95.81 109 MET A C 1
ATOM 900 O O . MET A 1 109 ? 5.134 -2.973 5.675 1.00 95.81 109 MET A O 1
ATOM 904 N N . VAL A 1 110 ? 3.877 -4.716 5.030 1.00 96.44 110 VAL A N 1
ATOM 905 C CA . VAL A 1 110 ? 3.597 -5.168 6.400 1.00 96.44 110 VAL A CA 1
ATOM 906 C C . VAL A 1 110 ? 4.617 -6.194 6.840 1.00 96.44 110 VAL A C 1
ATOM 908 O O . VAL A 1 110 ? 5.168 -6.056 7.932 1.00 96.44 110 VAL A O 1
ATOM 911 N N . LEU A 1 111 ? 4.902 -7.171 5.984 1.00 95.56 111 LEU A N 1
ATOM 912 C CA . LEU A 1 111 ? 5.803 -8.279 6.286 1.00 95.56 111 LEU A CA 1
ATOM 913 C C . LEU A 1 111 ? 7.248 -7.943 5.891 1.00 95.56 111 LEU A C 1
ATOM 915 O O . LEU A 1 111 ? 8.182 -8.236 6.628 1.00 95.56 111 LEU A O 1
ATOM 919 N N . GLY A 1 112 ? 7.454 -7.250 4.780 1.00 93.69 112 GLY A N 1
ATOM 920 C CA . GLY A 1 112 ? 8.767 -6.830 4.314 1.00 93.69 112 GLY A CA 1
ATOM 921 C C . GLY A 1 112 ? 8.844 -6.796 2.796 1.00 93.69 112 GLY A C 1
ATOM 922 O O . GLY A 1 112 ? 8.184 -7.556 2.099 1.00 93.69 112 GLY A O 1
ATOM 923 N N . SER A 1 113 ? 9.684 -5.902 2.297 1.00 93.50 113 SER A N 1
ATOM 924 C CA . SER A 1 113 ? 9.689 -5.484 0.890 1.00 93.50 113 SER A CA 1
ATOM 925 C C . SER A 1 113 ? 10.588 -6.313 -0.034 1.00 93.50 113 SER A C 1
ATOM 927 O O . SER A 1 113 ? 10.717 -6.041 -1.222 1.00 93.50 113 SER A O 1
ATOM 929 N N . GLN A 1 114 ? 11.250 -7.324 0.511 1.00 91.81 114 GLN A N 1
ATOM 930 C CA . GLN A 1 114 ? 12.226 -8.142 -0.195 1.00 91.81 114 GLN A CA 1
ATOM 931 C C . GLN A 1 114 ? 11.554 -9.319 -0.923 1.00 91.81 114 GLN A C 1
ATOM 933 O O . GLN A 1 114 ? 10.567 -9.849 -0.412 1.00 91.81 114 GLN A O 1
ATOM 938 N N . PRO A 1 115 ? 12.088 -9.772 -2.077 1.00 91.31 115 PRO A N 1
ATOM 939 C CA . PRO A 1 115 ? 13.265 -9.263 -2.797 1.00 91.31 115 PRO A CA 1
ATOM 940 C C . PRO A 1 115 ? 12.936 -8.154 -3.821 1.00 91.31 115 PRO A C 1
ATOM 942 O O . PRO A 1 115 ? 13.763 -7.850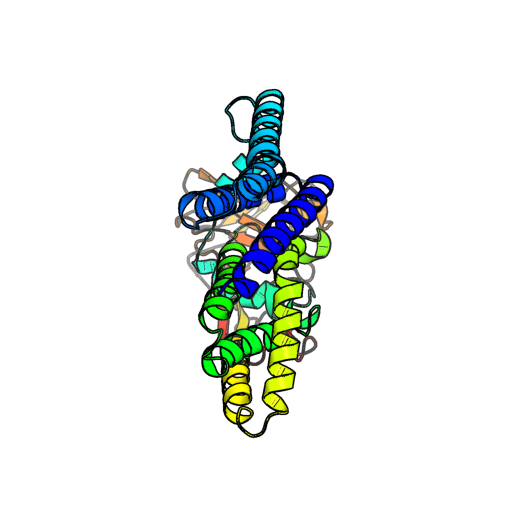 -4.677 1.00 91.31 115 PRO A O 1
ATOM 945 N N . THR A 1 116 ? 11.719 -7.603 -3.814 1.00 92.25 116 THR A N 1
ATOM 946 C CA . THR A 1 116 ? 11.226 -6.685 -4.859 1.00 92.25 116 THR A CA 1
ATOM 947 C C . THR A 1 116 ? 11.707 -5.248 -4.679 1.00 92.25 116 THR A C 1
ATOM 949 O O . THR A 1 116 ? 11.765 -4.498 -5.652 1.00 92.25 116 THR A O 1
ATOM 952 N N . HIS A 1 117 ? 12.123 -4.886 -3.467 1.00 93.12 117 HIS A N 1
ATOM 953 C CA . HIS A 1 117 ? 12.674 -3.582 -3.117 1.00 93.12 117 HIS A CA 1
ATOM 954 C C . HIS A 1 117 ? 13.985 -3.724 -2.333 1.00 93.12 117 HIS A C 1
ATOM 956 O O . HIS A 1 117 ? 14.322 -4.787 -1.796 1.00 93.12 117 HIS A O 1
ATOM 962 N N . GLU A 1 118 ? 14.735 -2.624 -2.244 1.00 86.38 118 GLU A N 1
ATOM 963 C CA . GLU A 1 118 ? 15.897 -2.542 -1.355 1.00 86.38 118 GLU A CA 1
ATOM 964 C C . GLU A 1 118 ? 15.492 -2.729 0.117 1.00 86.38 118 GLU A C 1
ATOM 966 O O . GLU A 1 118 ? 14.316 -2.681 0.455 1.00 86.38 118 GLU A O 1
ATOM 971 N N . LYS A 1 119 ? 16.466 -3.007 0.999 1.00 80.81 119 LYS A N 1
ATOM 972 C CA . LYS A 1 119 ? 16.265 -3.532 2.366 1.00 80.81 119 LYS A CA 1
ATOM 973 C C . LYS A 1 119 ? 15.402 -2.635 3.280 1.00 80.81 119 LYS A C 1
ATOM 975 O O . LYS A 1 119 ? 15.922 -2.006 4.200 1.00 80.81 119 LYS A O 1
ATOM 980 N N . TYR A 1 120 ? 14.085 -2.655 3.095 1.00 87.44 120 TYR A N 1
ATOM 981 C CA . TYR A 1 120 ? 13.115 -2.047 3.993 1.00 87.44 120 TYR A CA 1
ATOM 982 C C . TYR A 1 120 ? 12.377 -3.114 4.794 1.00 87.44 120 TYR A C 1
ATOM 984 O O . TYR A 1 120 ? 11.742 -4.016 4.235 1.00 87.44 120 TYR A O 1
ATOM 992 N N . TYR A 1 121 ? 12.433 -2.969 6.115 1.00 90.88 121 TYR A N 1
ATOM 993 C CA . TYR A 1 121 ? 11.632 -3.755 7.042 1.00 90.88 121 TYR A CA 1
ATOM 994 C C . TYR A 1 121 ? 10.148 -3.402 6.917 1.00 90.88 121 TYR A C 1
ATOM 996 O O . TYR A 1 121 ? 9.799 -2.247 6.686 1.00 90.88 121 TYR A O 1
ATOM 1004 N N . GLY A 1 122 ? 9.269 -4.386 7.098 1.00 93.94 122 GLY A N 1
ATOM 1005 C CA . GLY A 1 122 ? 7.825 -4.164 7.084 1.00 93.94 122 GLY A CA 1
ATOM 1006 C C . GLY A 1 122 ? 7.311 -3.412 8.320 1.00 93.94 122 GLY A C 1
ATOM 1007 O O . GLY A 1 122 ? 8.015 -3.228 9.319 1.00 93.94 122 GLY A O 1
ATOM 1008 N N . LEU A 1 123 ? 6.049 -2.986 8.277 1.00 96.50 123 LEU A N 1
ATOM 1009 C CA . LEU A 1 123 ? 5.359 -2.342 9.395 1.00 96.50 123 LEU A CA 1
ATOM 1010 C C . LEU A 1 123 ? 5.312 -3.248 10.625 1.00 96.50 123 LEU A C 1
ATOM 1012 O O . LEU A 1 123 ? 5.486 -2.748 11.727 1.00 96.50 123 LEU A O 1
ATOM 1016 N N . ALA A 1 124 ? 5.118 -4.559 10.461 1.00 96.31 124 ALA A N 1
ATOM 1017 C CA . ALA A 1 124 ? 5.057 -5.488 11.588 1.00 96.31 124 ALA A CA 1
ATOM 1018 C C . ALA A 1 124 ? 6.412 -5.673 12.291 1.00 96.31 124 ALA A C 1
ATOM 1020 O O . ALA A 1 124 ? 6.439 -5.977 13.480 1.00 96.31 124 ALA A O 1
ATOM 1021 N N . TYR A 1 125 ? 7.524 -5.432 11.592 1.00 94.50 125 TYR A N 1
ATOM 1022 C CA . TYR A 1 125 ? 8.856 -5.421 12.195 1.00 94.50 125 TYR A CA 1
ATOM 1023 C C . TYR A 1 125 ? 9.091 -4.140 13.004 1.00 94.50 125 TYR A C 1
ATOM 1025 O O . TYR A 1 125 ? 9.503 -4.191 14.160 1.00 94.50 125 TYR A O 1
ATOM 1033 N N . ASN A 1 126 ? 8.796 -2.979 12.409 1.00 94.56 126 ASN A N 1
ATOM 1034 C CA . ASN A 1 126 ? 9.006 -1.681 13.060 1.00 94.56 126 ASN A CA 1
ATOM 1035 C C . ASN A 1 126 ? 7.996 -1.417 14.191 1.00 94.56 126 ASN A C 1
ATOM 1037 O O . ASN A 1 126 ? 8.303 -0.731 15.164 1.00 94.56 126 ASN A O 1
ATOM 1041 N N . PHE A 1 127 ? 6.795 -1.979 14.070 1.00 96.50 127 PHE A N 1
ATOM 1042 C CA . PHE A 1 127 ? 5.702 -1.870 15.026 1.00 96.50 127 PHE A CA 1
ATOM 1043 C C . PHE A 1 127 ? 5.272 -3.281 15.434 1.00 96.50 127 PHE A C 1
ATOM 1045 O O . PHE A 1 127 ? 4.270 -3.816 14.959 1.00 96.50 127 PHE A O 1
ATOM 1052 N N . TRP A 1 128 ? 6.040 -3.888 16.340 1.00 95.69 128 TRP A N 1
ATOM 1053 C CA . TRP A 1 128 ? 5.887 -5.287 16.769 1.00 95.69 128 TRP A CA 1
ATOM 1054 C C . TRP A 1 128 ? 4.495 -5.638 17.325 1.00 95.69 128 TRP A C 1
ATOM 1056 O O . TRP A 1 128 ? 4.125 -6.808 17.391 1.00 95.69 128 TRP A O 1
ATOM 1066 N N . TRP A 1 129 ? 3.691 -4.640 17.703 1.00 97.81 129 TRP A N 1
ATOM 1067 C CA . TRP A 1 129 ? 2.307 -4.817 18.144 1.00 97.81 129 TRP A CA 1
ATOM 1068 C C . TRP A 1 129 ? 1.290 -4.940 17.001 1.00 97.81 129 TRP A C 1
ATOM 1070 O O . TRP A 1 129 ? 0.128 -5.201 17.286 1.00 97.81 129 TRP A O 1
ATOM 1080 N N . VAL A 1 130 ? 1.662 -4.765 15.727 1.00 97.94 130 VAL A N 1
ATOM 1081 C CA . VAL A 1 130 ? 0.710 -4.827 14.599 1.00 97.94 130 VAL A CA 1
ATOM 1082 C C . VAL A 1 130 ? 0.039 -6.200 14.510 1.00 97.94 130 VAL A C 1
ATOM 1084 O O . VAL A 1 130 ? -1.189 -6.279 14.555 1.00 97.94 130 VAL A O 1
ATOM 1087 N N . LEU A 1 131 ? 0.816 -7.290 14.449 1.00 97.88 131 LEU A N 1
ATOM 1088 C CA . LEU A 1 131 ? 0.254 -8.647 14.360 1.00 97.88 131 LEU A CA 1
ATOM 1089 C C . LEU A 1 131 ? -0.473 -9.066 15.656 1.00 97.88 131 LEU A C 1
ATOM 1091 O O . LEU A 1 131 ? -1.627 -9.498 15.567 1.00 97.88 131 LEU A O 1
ATOM 1095 N N . PRO A 1 132 ? 0.101 -8.873 16.866 1.00 98.44 132 PRO A N 1
ATOM 1096 C CA . PRO A 1 132 ? -0.636 -9.080 18.115 1.00 98.44 132 PRO A CA 1
ATOM 1097 C C . PRO A 1 132 ? -1.908 -8.230 18.222 1.00 98.44 132 PRO A C 1
ATOM 1099 O O . PRO A 1 132 ? -2.899 -8.677 18.789 1.00 98.44 132 PRO A O 1
ATOM 1102 N N . GLY A 1 133 ? -1.909 -7.019 17.664 1.00 98.44 133 GLY A N 1
ATOM 1103 C CA . GLY A 1 133 ? -3.058 -6.121 17.630 1.00 98.44 133 GLY A CA 1
ATOM 1104 C C . GLY A 1 133 ? -4.211 -6.686 16.814 1.00 98.44 133 GLY A C 1
ATOM 1105 O O . GLY A 1 133 ? -5.340 -6.737 17.304 1.00 98.44 133 GLY A O 1
ATOM 1106 N N . PHE A 1 134 ? -3.937 -7.198 15.611 1.00 98.56 134 PHE A N 1
ATOM 1107 C CA . PHE A 1 134 ? -4.946 -7.907 14.819 1.00 98.56 134 PHE A CA 1
ATOM 1108 C C . PHE A 1 134 ? -5.462 -9.160 15.539 1.00 98.56 134 PHE A C 1
ATOM 1110 O O . PHE A 1 134 ? -6.674 -9.375 15.608 1.00 98.56 134 PHE A O 1
ATOM 1117 N N . ALA A 1 135 ? -4.573 -9.943 16.159 1.00 98.56 135 ALA A N 1
ATOM 1118 C CA . ALA A 1 135 ? -4.974 -11.104 16.955 1.00 98.56 135 ALA A CA 1
ATOM 1119 C C . ALA A 1 135 ? -5.840 -10.700 18.162 1.00 98.56 135 ALA A C 1
ATOM 1121 O O . ALA A 1 1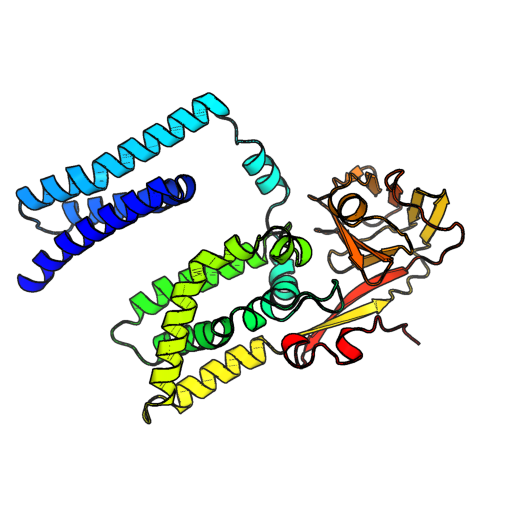35 ? -6.808 -11.384 18.503 1.00 98.56 135 ALA A O 1
ATOM 1122 N N . GLY A 1 136 ? -5.537 -9.561 18.781 1.00 98.50 136 GLY A N 1
ATOM 1123 C CA . GLY A 1 136 ? -6.303 -8.975 19.871 1.00 98.50 136 GLY A CA 1
ATOM 1124 C C . GLY A 1 136 ? -7.698 -8.531 19.466 1.00 98.50 136 GLY A C 1
ATOM 1125 O O . GLY A 1 136 ? -8.638 -8.780 20.219 1.00 98.50 136 GLY A O 1
ATOM 1126 N N . ILE A 1 137 ? -7.858 -7.943 18.275 1.00 98.50 137 ILE A N 1
ATOM 1127 C CA . ILE A 1 137 ? -9.176 -7.609 17.713 1.00 98.50 137 ILE A CA 1
ATOM 1128 C C . ILE A 1 137 ? -10.022 -8.881 17.583 1.00 98.50 137 ILE A C 1
ATOM 1130 O O . ILE A 1 137 ? -11.132 -8.935 18.116 1.00 98.50 137 ILE A O 1
ATOM 1134 N N . LEU A 1 138 ? -9.484 -9.927 16.942 1.00 98.38 138 LEU A N 1
ATOM 1135 C CA . LEU A 1 138 ? -10.185 -11.206 16.769 1.00 98.38 138 LEU A CA 1
ATOM 1136 C C . LEU A 1 138 ? -10.533 -11.854 18.115 1.00 98.38 138 LEU A C 1
ATOM 1138 O O . LEU A 1 138 ? -11.670 -12.271 18.341 1.00 98.38 138 LEU A O 1
ATOM 1142 N N . THR A 1 139 ? -9.580 -11.876 19.047 1.00 98.38 139 THR A N 1
ATOM 1143 C CA . THR A 1 139 ? -9.783 -12.474 20.371 1.00 98.38 139 THR A CA 1
ATOM 1144 C C . THR A 1 139 ? -10.852 -11.717 21.161 1.00 98.38 139 THR A C 1
ATOM 1146 O O . THR A 1 139 ? -11.728 -12.343 21.757 1.00 98.38 139 THR A O 1
ATOM 1149 N N . ALA A 1 140 ? -10.837 -10.381 21.137 1.00 98.12 140 ALA A N 1
ATOM 1150 C CA . ALA A 1 140 ? -11.824 -9.554 21.829 1.00 98.12 140 ALA A CA 1
ATOM 1151 C C . ALA A 1 140 ? -13.247 -9.762 21.280 1.00 98.12 140 ALA A C 1
ATOM 1153 O O . ALA A 1 140 ? -14.188 -9.891 22.061 1.00 98.12 140 ALA A O 1
ATOM 1154 N N . LEU A 1 141 ? -13.409 -9.891 19.958 1.00 97.88 141 LEU A N 1
ATOM 1155 C CA . LEU A 1 141 ? -14.698 -10.201 19.318 1.00 97.88 141 LEU A CA 1
ATOM 1156 C C . LEU A 1 141 ? -15.288 -11.545 19.778 1.00 97.88 141 LEU A C 1
ATOM 1158 O O . LEU A 1 141 ? -16.507 -11.712 19.926 1.00 97.88 141 LEU A O 1
ATOM 1162 N N . ILE A 1 142 ? -14.425 -12.532 20.011 1.00 97.69 142 ILE A N 1
ATOM 1163 C CA . ILE A 1 142 ? -14.843 -13.871 20.426 1.00 97.69 142 ILE A CA 1
ATOM 1164 C C . ILE A 1 142 ? -15.088 -13.923 21.939 1.00 97.69 142 ILE A C 1
ATOM 1166 O O . ILE A 1 142 ? -16.059 -14.547 22.372 1.00 97.69 142 ILE A O 1
ATOM 1170 N N . CYS A 1 143 ? -14.239 -13.280 22.740 1.00 97.12 143 CYS A N 1
ATOM 1171 C CA . CYS A 1 143 ? -14.222 -13.425 24.196 1.00 97.12 143 CYS A CA 1
ATOM 1172 C C . CYS A 1 143 ? -15.051 -12.370 24.951 1.00 97.12 143 CYS A C 1
ATOM 1174 O O . CYS A 1 143 ? -15.644 -12.716 25.970 1.00 97.12 143 CYS A O 1
ATOM 1176 N N . ASP A 1 144 ? -15.148 -11.120 24.481 1.00 96.06 144 ASP A N 1
ATOM 1177 C CA . ASP A 1 144 ? -15.944 -10.065 25.134 1.00 96.06 144 ASP A CA 1
ATOM 1178 C C . ASP A 1 144 ? -17.308 -9.888 24.453 1.00 96.06 144 ASP A C 1
ATOM 1180 O O . ASP A 1 144 ? -17.575 -8.940 23.708 1.00 96.06 144 ASP A O 1
ATOM 1184 N N . LYS A 1 145 ? -18.221 -10.819 24.747 1.00 95.25 145 LYS A N 1
ATOM 1185 C CA . LYS A 1 145 ? -19.599 -10.770 24.236 1.00 95.25 145 LYS A CA 1
ATOM 1186 C C . LYS A 1 145 ? -20.407 -9.589 24.765 1.00 95.25 145 LYS A C 1
ATOM 1188 O O . LYS A 1 145 ? -21.408 -9.239 24.156 1.00 95.25 145 LYS A O 1
ATOM 1193 N N . THR A 1 146 ? -19.991 -8.942 25.852 1.00 95.06 146 THR A N 1
ATOM 1194 C CA . THR A 1 146 ? -20.722 -7.786 26.392 1.00 95.06 146 THR A CA 1
ATOM 1195 C C . THR A 1 146 ? -20.456 -6.514 25.592 1.00 95.06 146 THR A C 1
ATOM 1197 O O . THR A 1 146 ? -21.340 -5.668 25.452 1.00 95.06 146 THR A O 1
ATOM 1200 N N . ARG A 1 147 ? -19.255 -6.393 25.016 1.00 93.25 147 ARG A N 1
ATOM 1201 C CA . ARG A 1 147 ? -18.801 -5.211 24.265 1.00 93.25 147 ARG A CA 1
ATOM 1202 C C . ARG A 1 147 ? -18.511 -5.512 22.799 1.00 93.25 147 ARG A C 1
ATOM 1204 O O . ARG A 1 147 ? -17.872 -4.710 22.124 1.00 93.25 147 ARG A O 1
ATOM 1211 N N . TRP A 1 148 ? -19.019 -6.634 22.289 1.00 93.25 148 TRP A N 1
ATOM 1212 C CA . TRP A 1 148 ? -18.777 -7.105 20.922 1.00 93.25 148 TRP A CA 1
ATOM 1213 C C . TRP A 1 148 ? -19.010 -6.020 19.859 1.00 93.25 148 TRP A C 1
ATOM 1215 O O . TRP A 1 148 ? -18.193 -5.859 18.961 1.00 93.25 148 TRP A O 1
ATOM 1225 N N . HIS A 1 149 ? -20.068 -5.215 20.001 1.00 90.00 149 HIS A N 1
ATOM 1226 C CA . HIS A 1 149 ? -20.402 -4.123 19.084 1.00 90.00 149 HIS A CA 1
ATOM 1227 C C . HIS A 1 149 ? -19.312 -3.039 19.019 1.00 90.00 149 HIS A C 1
ATOM 1229 O O . HIS A 1 149 ? -19.030 -2.518 17.943 1.00 90.00 149 HIS A O 1
ATOM 1235 N N . ILE A 1 150 ? -18.650 -2.733 20.142 1.00 91.12 150 ILE A N 1
ATOM 1236 C CA . ILE A 1 150 ? -17.523 -1.786 20.192 1.00 91.12 150 ILE A CA 1
ATOM 1237 C C . ILE A 1 150 ? -16.324 -2.378 19.453 1.00 91.12 150 ILE A C 1
ATOM 1239 O O . ILE A 1 150 ? -15.667 -1.684 18.679 1.00 91.12 150 ILE A O 1
ATOM 1243 N N . HIS A 1 151 ? -16.053 -3.667 19.666 1.00 94.88 151 HIS A N 1
ATOM 1244 C CA . HIS A 1 151 ? -14.955 -4.359 18.996 1.00 94.88 151 HIS A CA 1
ATOM 1245 C C . HIS A 1 151 ? -15.178 -4.479 17.490 1.00 94.88 151 HIS A C 1
ATOM 1247 O O . HIS A 1 151 ? -14.231 -4.282 16.736 1.00 94.88 151 HIS A O 1
ATOM 1253 N N . ILE A 1 152 ? -16.415 -4.716 17.039 1.00 94.56 152 ILE A N 1
ATOM 1254 C CA . ILE A 1 152 ? -16.752 -4.684 15.611 1.00 94.56 152 ILE A CA 1
ATOM 1255 C C . ILE A 1 152 ? -16.540 -3.289 15.048 1.00 94.56 152 ILE A C 1
ATOM 1257 O O . ILE A 1 152 ? -15.911 -3.156 14.006 1.00 94.56 152 ILE A O 1
ATOM 1261 N N . LEU A 1 153 ? -17.025 -2.251 15.731 1.00 90.00 153 LEU A N 1
ATOM 1262 C CA . LEU A 1 153 ? -16.895 -0.885 15.242 1.00 90.00 153 LEU A CA 1
ATOM 1263 C C . LEU A 1 153 ? -15.421 -0.484 15.109 1.00 90.00 153 LEU A C 1
ATOM 1265 O O . LEU A 1 153 ? -14.982 -0.094 14.033 1.00 90.00 153 LEU A O 1
ATOM 1269 N N . VAL A 1 154 ? -14.636 -0.616 16.180 1.00 92.12 154 VAL A N 1
ATOM 1270 C CA . VAL A 1 154 ? -13.225 -0.204 16.177 1.00 92.12 154 VAL A CA 1
ATOM 1271 C C . VAL A 1 154 ? -12.377 -1.146 15.325 1.00 92.12 154 VAL A C 1
ATOM 1273 O O . VAL A 1 154 ? -11.631 -0.687 14.466 1.00 92.12 154 VAL A O 1
ATOM 1276 N N . GLY A 1 155 ? -12.496 -2.458 15.534 1.00 95.88 155 GLY A N 1
ATOM 1277 C CA . GLY A 1 155 ? -11.732 -3.461 14.796 1.00 95.88 155 GLY A CA 1
ATOM 1278 C C . GLY A 1 155 ? -12.065 -3.465 13.308 1.00 95.88 155 GLY A C 1
ATOM 1279 O O . GLY A 1 155 ? -11.159 -3.471 12.483 1.00 95.88 155 GLY A O 1
ATOM 1280 N N . GLY A 1 156 ? -13.350 -3.370 12.962 1.00 94.56 156 GLY A N 1
ATOM 1281 C CA . GLY A 1 156 ? -13.815 -3.237 11.584 1.00 94.56 156 GLY A CA 1
ATOM 1282 C C . GLY A 1 156 ? -13.315 -1.956 10.921 1.00 94.56 156 GLY A C 1
ATOM 1283 O O . GLY A 1 156 ? -12.852 -2.020 9.789 1.00 94.56 156 GLY A O 1
ATOM 1284 N N . THR A 1 157 ? -13.306 -0.822 11.633 1.00 93.69 157 THR A N 1
ATOM 1285 C CA . THR A 1 157 ? -12.725 0.438 11.124 1.00 93.69 157 THR A CA 1
ATOM 1286 C C . THR A 1 157 ? -11.224 0.287 10.872 1.00 93.69 157 THR A C 1
ATOM 1288 O O . THR A 1 157 ? -10.750 0.671 9.809 1.00 93.69 157 THR A O 1
ATOM 1291 N N . VAL A 1 158 ? -10.469 -0.303 11.808 1.00 96.38 158 VAL A N 1
ATOM 1292 C CA . VAL A 1 158 ? -9.027 -0.552 11.631 1.00 96.38 158 VAL A CA 1
ATOM 1293 C C . VAL A 1 158 ? -8.779 -1.456 10.425 1.00 96.38 158 VAL A C 1
ATOM 1295 O O . VAL A 1 158 ? -7.960 -1.116 9.577 1.00 96.38 158 VAL A O 1
ATOM 1298 N N . ILE A 1 159 ? -9.501 -2.572 10.312 1.00 96.62 159 ILE A N 1
ATOM 1299 C CA . ILE A 1 159 ? -9.355 -3.502 9.187 1.00 96.62 159 ILE A CA 1
ATOM 1300 C C . ILE A 1 159 ? -9.699 -2.796 7.875 1.00 96.62 159 ILE A C 1
ATOM 1302 O O . ILE A 1 159 ? -8.895 -2.822 6.952 1.00 96.62 159 ILE A O 1
ATOM 1306 N N . PHE A 1 160 ? -10.842 -2.114 7.800 1.00 96.06 160 PHE A N 1
ATOM 1307 C CA . PHE A 1 160 ? -11.264 -1.395 6.600 1.00 96.06 160 PHE A CA 1
ATOM 1308 C C . PHE A 1 160 ? -10.249 -0.326 6.181 1.00 96.06 160 PHE A C 1
ATOM 1310 O O . PHE A 1 160 ? -9.886 -0.253 5.011 1.00 96.06 160 PHE A O 1
ATOM 1317 N N . HIS A 1 161 ? -9.725 0.445 7.137 1.00 95.12 161 HIS A N 1
ATOM 1318 C CA . HIS A 1 161 ? -8.667 1.427 6.898 1.00 95.12 161 HIS A CA 1
ATOM 1319 C C . HIS A 1 161 ? -7.430 0.781 6.269 1.00 95.12 161 HIS A C 1
ATOM 1321 O O . HIS A 1 161 ? -6.924 1.267 5.261 1.00 95.12 161 HIS A O 1
ATOM 1327 N N . TRP A 1 162 ? -6.958 -0.338 6.825 1.00 97.31 162 TRP A N 1
ATOM 1328 C CA . TRP A 1 162 ? -5.824 -1.067 6.254 1.00 97.31 162 TRP A CA 1
ATOM 1329 C C . TRP A 1 162 ? -6.137 -1.616 4.865 1.00 97.31 162 TRP A C 1
ATOM 1331 O O . TRP A 1 162 ? -5.319 -1.441 3.970 1.00 97.31 162 TRP A O 1
ATOM 1341 N N . LEU A 1 163 ? -7.313 -2.213 4.652 1.00 96.94 163 LEU A N 1
ATOM 1342 C CA . LEU A 1 163 ? -7.723 -2.713 3.337 1.00 96.94 163 LEU A CA 1
ATOM 1343 C C . LEU A 1 163 ? -7.686 -1.598 2.283 1.00 96.94 163 LEU A C 1
ATOM 1345 O O . LEU A 1 163 ? -7.126 -1.804 1.212 1.00 96.94 163 LEU A O 1
ATOM 1349 N N . VAL A 1 164 ? -8.220 -0.413 2.598 1.00 95.25 164 VAL A N 1
ATOM 1350 C CA . VAL A 1 164 ? -8.214 0.744 1.689 1.00 95.25 164 VAL A CA 1
ATOM 1351 C C . VAL A 1 164 ? -6.786 1.167 1.347 1.00 95.25 164 VAL A C 1
ATOM 1353 O O . VAL A 1 164 ? -6.445 1.245 0.169 1.00 95.25 164 VAL A O 1
ATOM 1356 N N . TYR A 1 165 ? -5.926 1.394 2.344 1.00 95.81 165 TYR A N 1
ATOM 1357 C CA . TYR A 1 165 ? -4.566 1.879 2.080 1.00 95.81 165 TYR A CA 1
ATOM 1358 C C . TYR A 1 165 ? -3.658 0.833 1.439 1.00 95.81 165 TYR A C 1
ATOM 1360 O O . TYR A 1 165 ? -2.831 1.184 0.607 1.00 95.81 165 TYR A O 1
ATOM 1368 N N . LEU A 1 166 ? -3.843 -0.451 1.739 1.00 96.88 166 LEU A N 1
ATOM 1369 C CA . LEU A 1 166 ? -3.145 -1.520 1.026 1.00 96.88 166 LEU A CA 1
ATOM 1370 C C . LEU A 1 166 ? -3.604 -1.641 -0.433 1.00 96.88 166 LEU A C 1
ATOM 1372 O O . LEU A 1 166 ? -2.866 -2.179 -1.248 1.00 96.88 166 LEU A O 1
ATOM 1376 N N . CYS A 1 167 ? -4.773 -1.113 -0.794 1.00 96.00 167 CYS A N 1
ATOM 1377 C CA . CYS A 1 167 ? -5.187 -0.994 -2.191 1.00 96.00 167 CYS A CA 1
ATOM 1378 C C . CYS A 1 167 ? -4.684 0.298 -2.857 1.00 96.00 167 CYS A C 1
ATOM 1380 O O . CYS A 1 167 ? -4.936 0.486 -4.042 1.00 96.00 167 CYS A O 1
ATOM 1382 N N . TYR A 1 168 ? -4.026 1.216 -2.143 1.00 94.94 168 TYR A N 1
ATOM 1383 C CA . TYR A 1 168 ? -3.609 2.498 -2.714 1.00 94.94 168 TYR A CA 1
ATOM 1384 C C . TYR A 1 168 ? -2.409 2.317 -3.651 1.00 94.94 168 TYR A C 1
ATOM 1386 O O . TYR A 1 168 ? -1.369 1.811 -3.229 1.00 94.94 168 TYR A O 1
ATOM 1394 N N . ARG A 1 169 ? -2.541 2.724 -4.924 1.00 94.06 169 ARG A N 1
ATOM 1395 C CA . ARG A 1 169 ? -1.542 2.393 -5.958 1.00 94.06 169 ARG A CA 1
ATOM 1396 C C . ARG A 1 169 ? -0.190 3.061 -5.750 1.00 94.06 169 ARG A C 1
ATOM 1398 O O . ARG A 1 169 ? 0.821 2.446 -6.048 1.00 94.06 169 ARG A O 1
ATOM 1405 N N . ASP A 1 170 ? -0.151 4.291 -5.244 1.00 91.12 170 ASP A N 1
ATOM 1406 C CA . ASP A 1 170 ? 1.116 5.013 -5.050 1.00 91.12 170 ASP A CA 1
ATOM 1407 C C . ASP A 1 170 ? 1.858 4.588 -3.768 1.00 91.12 170 ASP A C 1
ATOM 1409 O O . ASP A 1 170 ? 3.025 4.929 -3.547 1.00 91.12 170 ASP A O 1
ATOM 1413 N N . LEU A 1 171 ? 1.238 3.755 -2.930 1.00 93.31 171 LEU A N 1
ATOM 1414 C CA . LEU A 1 171 ? 1.887 3.249 -1.733 1.00 93.31 171 LEU A CA 1
ATOM 1415 C C . LEU A 1 171 ? 2.943 2.207 -2.126 1.00 93.31 171 LEU A C 1
ATOM 1417 O O . LEU A 1 171 ? 2.616 1.172 -2.688 1.00 93.31 171 LEU A O 1
ATOM 1421 N N . HIS A 1 172 ? 4.216 2.500 -1.854 1.00 93.88 172 HIS A N 1
ATOM 1422 C CA . HIS A 1 172 ? 5.367 1.627 -2.126 1.00 93.88 172 HIS A CA 1
ATOM 1423 C C . HIS A 1 172 ? 6.342 1.668 -0.942 1.00 93.88 172 HIS A C 1
ATOM 1425 O O . HIS A 1 172 ? 6.365 2.685 -0.236 1.00 93.88 172 HIS A O 1
ATOM 1431 N N . PRO A 1 173 ? 7.169 0.631 -0.725 1.00 95.38 173 PRO A N 1
ATOM 1432 C CA . PRO A 1 173 ? 8.147 0.591 0.365 1.00 95.38 173 PRO A CA 1
ATOM 1433 C C . PRO A 1 173 ? 9.089 1.801 0.424 1.00 95.38 173 PRO A C 1
ATOM 1435 O O . PRO A 1 173 ? 9.295 2.362 1.501 1.00 95.38 173 PRO A O 1
ATOM 1438 N N . GLU A 1 174 ? 9.591 2.279 -0.717 1.00 94.50 174 GLU A N 1
ATOM 1439 C CA . GLU A 1 174 ? 10.446 3.469 -0.782 1.00 94.50 174 GLU A CA 1
ATOM 1440 C C . GLU A 1 174 ? 9.712 4.693 -0.237 1.00 94.50 174 GLU A C 1
ATOM 1442 O O . GLU A 1 174 ? 10.241 5.431 0.594 1.00 94.50 174 GLU A O 1
ATOM 1447 N N . GLY A 1 175 ? 8.468 4.899 -0.676 1.00 92.69 175 GLY A N 1
ATOM 1448 C CA . GLY A 1 175 ? 7.639 6.003 -0.209 1.00 92.69 175 GLY A CA 1
ATOM 1449 C C . GLY A 1 175 ? 7.295 5.886 1.272 1.00 92.69 175 GLY A C 1
ATOM 1450 O O . GLY A 1 175 ? 7.362 6.876 2.005 1.00 92.69 175 GLY A O 1
ATOM 1451 N N . LEU A 1 176 ? 6.970 4.670 1.719 1.00 94.44 176 LEU A N 1
ATOM 1452 C CA . LEU A 1 176 ? 6.595 4.350 3.095 1.00 94.44 176 LEU A CA 1
ATOM 1453 C C . LEU A 1 176 ? 7.660 4.812 4.092 1.00 94.44 176 LEU A C 1
ATOM 1455 O O . LEU A 1 176 ? 7.328 5.477 5.077 1.00 94.44 176 LEU A O 1
ATOM 1459 N N . TRP A 1 177 ? 8.925 4.501 3.807 1.00 93.62 177 TRP A N 1
ATOM 1460 C CA . TRP A 1 177 ? 10.027 4.731 4.738 1.00 93.62 177 TRP A CA 1
ATOM 1461 C C . TRP A 1 177 ? 10.801 6.010 4.461 1.00 93.62 177 TRP A C 1
ATOM 1463 O O . TRP A 1 177 ? 11.092 6.754 5.394 1.00 93.62 177 TRP A O 1
ATOM 1473 N N . ARG A 1 178 ? 11.106 6.317 3.198 1.00 92.94 178 ARG A N 1
ATOM 1474 C CA . ARG A 1 178 ? 11.918 7.494 2.860 1.00 92.94 178 ARG A CA 1
ATOM 1475 C C . ARG A 1 178 ? 11.143 8.798 3.005 1.00 92.94 178 ARG A C 1
ATOM 1477 O O . ARG A 1 178 ? 11.717 9.809 3.400 1.00 92.94 178 ARG A O 1
ATOM 1484 N N . TYR A 1 179 ? 9.849 8.777 2.689 1.00 91.88 179 TYR A N 1
ATOM 1485 C CA . TYR A 1 179 ? 8.978 9.954 2.754 1.00 91.88 179 TYR A CA 1
ATOM 1486 C C . TYR A 1 179 ? 7.974 9.884 3.900 1.00 91.88 179 TYR A C 1
ATOM 1488 O O . TYR A 1 179 ? 7.039 10.676 3.949 1.00 91.88 179 TYR A O 1
ATOM 1496 N N . TRP A 1 180 ? 8.190 8.971 4.853 1.00 93.19 180 TRP A N 1
ATOM 1497 C CA . TRP A 1 180 ? 7.358 8.847 6.048 1.00 93.19 180 TRP A CA 1
ATOM 1498 C C . TRP A 1 180 ? 5.880 8.592 5.713 1.00 93.19 180 TRP A C 1
ATOM 1500 O O . TRP A 1 180 ? 4.990 8.924 6.502 1.00 93.19 180 TRP A O 1
ATOM 1510 N N . ASN A 1 181 ? 5.597 7.959 4.564 1.00 93.62 181 ASN A N 1
ATOM 1511 C CA . ASN A 1 181 ? 4.237 7.598 4.160 1.00 93.62 181 ASN A CA 1
ATOM 1512 C C . ASN A 1 181 ? 3.611 6.530 5.074 1.00 93.62 181 ASN A C 1
ATOM 1514 O O . ASN A 1 181 ? 2.410 6.294 4.999 1.00 93.62 181 ASN A O 1
ATOM 1518 N N . TYR A 1 182 ? 4.346 5.944 6.030 1.00 93.50 182 TYR A N 1
ATOM 1519 C CA . TYR A 1 182 ? 3.718 5.122 7.075 1.00 93.50 182 TYR A CA 1
ATOM 1520 C C . TYR A 1 182 ? 2.696 5.900 7.920 1.00 93.50 182 TYR A C 1
ATOM 1522 O O . TYR A 1 182 ? 1.899 5.290 8.638 1.00 93.50 182 TYR A O 1
ATOM 1530 N N . HIS A 1 183 ? 2.670 7.238 7.832 1.00 90.75 183 HIS A N 1
ATOM 1531 C CA . HIS A 1 183 ? 1.622 8.052 8.442 1.00 90.75 183 HIS A CA 1
ATOM 1532 C C . HIS A 1 183 ? 0.210 7.641 8.000 1.00 90.75 183 HIS A C 1
ATOM 1534 O O . HIS A 1 183 ? -0.710 7.780 8.809 1.00 90.75 183 HIS A O 1
ATOM 1540 N N . TYR A 1 184 ? 0.044 7.056 6.804 1.00 92.62 184 TYR A N 1
ATOM 1541 C CA . TYR A 1 184 ? -1.225 6.467 6.372 1.00 92.62 184 TYR A CA 1
ATOM 1542 C C . TYR A 1 184 ? -1.726 5.407 7.360 1.00 92.62 184 TYR A C 1
ATOM 1544 O O . TYR A 1 184 ? -2.920 5.332 7.617 1.00 92.62 184 TYR A O 1
ATOM 1552 N N . PHE A 1 185 ? -0.836 4.659 8.021 1.00 95.56 185 PHE A N 1
ATOM 1553 C CA . PHE A 1 185 ? -1.199 3.655 9.029 1.00 95.56 185 PHE A CA 1
ATOM 1554 C C . PHE A 1 185 ? -1.121 4.164 10.471 1.00 95.56 185 PHE A C 1
ATOM 1556 O O . PHE A 1 185 ? -1.697 3.537 11.365 1.00 95.56 185 PHE A O 1
ATOM 1563 N N . LYS A 1 186 ? -0.446 5.296 10.722 1.00 90.31 186 LYS A N 1
ATOM 1564 C CA . LYS A 1 186 ? -0.179 5.842 12.070 1.00 90.31 186 LYS A CA 1
ATOM 1565 C C . LYS A 1 186 ? -1.441 5.975 12.925 1.00 90.31 186 LYS A C 1
ATOM 1567 O O . LYS A 1 186 ? -1.391 5.727 14.124 1.00 90.31 186 LYS A O 1
ATOM 1572 N N . TRP A 1 187 ? -2.575 6.295 12.310 1.00 84.38 187 TRP A N 1
ATOM 1573 C CA . TRP A 1 187 ? -3.870 6.446 12.981 1.00 84.38 187 TRP A CA 1
ATOM 1574 C C . TRP A 1 187 ? -4.389 5.185 13.658 1.00 84.38 187 TRP A C 1
ATOM 1576 O O . TRP A 1 187 ? -5.050 5.250 14.690 1.00 84.38 187 TRP A O 1
ATOM 1586 N N . THR A 1 188 ? -4.071 4.029 13.088 1.00 95.31 188 THR A N 1
ATOM 1587 C CA . THR A 1 188 ? -4.528 2.740 13.609 1.00 95.31 188 THR A CA 1
ATOM 1588 C C . THR A 1 188 ? -3.589 2.170 14.670 1.00 95.31 188 THR A C 1
ATOM 1590 O O . THR A 1 188 ? -3.993 1.293 15.432 1.00 95.31 188 THR A O 1
ATOM 1593 N N . GLN A 1 189 ? -2.360 2.692 14.768 1.00 95.31 189 GLN A N 1
ATOM 1594 C CA . GLN A 1 189 ? -1.320 2.156 15.649 1.00 95.31 189 GLN A CA 1
ATOM 1595 C C . GLN A 1 189 ? -1.715 2.166 17.133 1.00 95.31 189 GLN A C 1
ATOM 1597 O O . GLN A 1 189 ? -1.554 1.126 17.768 1.00 95.31 189 GLN A O 1
ATOM 1602 N N . PRO A 1 190 ? -2.299 3.244 17.705 1.00 95.12 190 PRO A N 1
ATOM 1603 C CA . PRO A 1 190 ? -2.737 3.220 19.101 1.00 95.12 190 PRO A CA 1
ATOM 1604 C C . PRO A 1 190 ? -3.800 2.150 19.375 1.00 95.12 190 PRO A C 1
ATOM 1606 O O . PRO A 1 190 ? -3.769 1.498 20.417 1.00 95.12 190 PRO A O 1
ATOM 1609 N N . PHE A 1 191 ? -4.722 1.929 18.433 1.00 96.31 191 PHE A N 1
ATOM 1610 C CA . PHE A 1 191 ? -5.747 0.895 18.569 1.00 96.31 191 PHE A CA 1
ATOM 1611 C C . PHE A 1 191 ? -5.130 -0.500 18.504 1.00 96.31 191 PHE A C 1
ATOM 1613 O O . PHE A 1 191 ? -5.398 -1.314 19.383 1.00 96.31 191 PHE A O 1
ATOM 1620 N N . LEU A 1 192 ? -4.267 -0.763 17.517 1.00 98.38 192 LEU A N 1
ATOM 1621 C CA . LEU A 1 192 ? -3.547 -2.034 17.407 1.00 98.38 192 LEU A CA 1
ATOM 1622 C C . LEU A 1 192 ? -2.707 -2.312 18.657 1.00 98.38 192 LEU A C 1
ATOM 1624 O O . LEU A 1 192 ? -2.736 -3.426 19.165 1.00 98.38 192 LEU A O 1
ATOM 1628 N N . PHE A 1 193 ? -2.042 -1.299 19.213 1.00 98.31 193 PHE A N 1
ATOM 1629 C CA . PHE A 1 193 ? -1.293 -1.425 20.461 1.00 98.31 193 PHE A CA 1
ATOM 1630 C C . PHE A 1 193 ? -2.193 -1.811 21.646 1.00 98.31 193 PHE A C 1
ATOM 1632 O O . PHE A 1 193 ? -1.905 -2.779 22.351 1.00 98.31 193 PHE A O 1
ATOM 1639 N N . ILE A 1 194 ? -3.328 -1.124 21.837 1.00 97.94 194 ILE A N 1
ATOM 1640 C CA . ILE A 1 194 ? -4.302 -1.455 22.894 1.00 97.94 194 ILE A CA 1
ATOM 1641 C C . ILE A 1 194 ? -4.849 -2.877 22.715 1.00 97.94 194 ILE A C 1
ATOM 1643 O O . ILE A 1 194 ? -4.931 -3.633 23.684 1.00 97.94 194 ILE A O 1
ATOM 1647 N N . TYR A 1 195 ? -5.195 -3.272 21.488 1.00 98.56 195 TYR A N 1
ATOM 1648 C CA . TYR A 1 195 ? -5.641 -4.637 21.217 1.00 98.56 195 TYR A CA 1
ATOM 1649 C C . TYR A 1 195 ? -4.524 -5.663 21.422 1.00 98.56 195 TYR A C 1
ATOM 1651 O O . TYR A 1 195 ? -4.809 -6.753 21.908 1.00 98.56 195 TYR A O 1
ATOM 1659 N N . GLY A 1 196 ? -3.263 -5.311 21.169 1.00 98.31 196 GLY A N 1
ATOM 1660 C CA . GLY A 1 196 ? -2.107 -6.129 21.532 1.00 98.31 196 GLY A CA 1
ATOM 1661 C C . GLY A 1 196 ? -2.018 -6.356 23.045 1.00 98.31 196 GLY A C 1
ATOM 1662 O O . GLY A 1 196 ? -1.798 -7.478 23.493 1.00 98.31 196 GLY A O 1
ATOM 1663 N N . ILE A 1 197 ? -2.298 -5.334 23.861 1.00 98.38 197 ILE A N 1
ATOM 1664 C CA . ILE A 1 197 ? -2.394 -5.488 25.324 1.00 98.38 197 ILE A CA 1
ATOM 1665 C C . ILE A 1 197 ? -3.576 -6.390 25.706 1.00 98.38 197 ILE A C 1
ATOM 1667 O O . ILE A 1 197 ? -3.439 -7.255 26.574 1.00 98.38 197 ILE A O 1
ATOM 1671 N N . PHE A 1 198 ? -4.740 -6.229 25.067 1.00 97.75 198 PHE A N 1
ATOM 1672 C CA . PHE A 1 198 ? -5.886 -7.114 25.304 1.00 97.75 198 PHE A CA 1
ATOM 1673 C C . PHE A 1 198 ? -5.560 -8.561 24.949 1.00 97.75 198 PHE A C 1
ATOM 1675 O O . PHE A 1 198 ? -5.877 -9.454 25.730 1.00 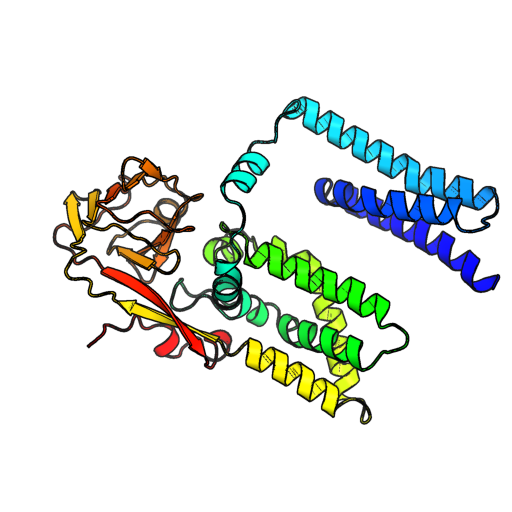97.75 198 PHE A O 1
ATOM 1682 N N . PHE A 1 199 ? -4.874 -8.787 23.831 1.00 98.44 199 PHE A N 1
ATOM 1683 C CA . PHE A 1 199 ? -4.375 -10.097 23.440 1.00 98.44 199 PHE A CA 1
ATOM 1684 C C . PHE A 1 199 ? -3.511 -10.721 24.542 1.00 98.44 199 PHE A C 1
ATOM 1686 O O . PHE A 1 199 ? -3.816 -11.825 24.994 1.00 98.44 199 PHE A O 1
ATOM 1693 N N . MET A 1 200 ? -2.522 -9.985 25.063 1.00 98.25 200 MET A N 1
ATOM 1694 C CA . MET A 1 200 ? -1.695 -10.456 26.182 1.00 98.25 200 MET A CA 1
ATOM 1695 C C . MET A 1 200 ? -2.541 -10.786 27.415 1.00 98.25 200 MET A C 1
ATOM 1697 O O . MET A 1 200 ? -2.383 -11.845 28.017 1.00 98.25 200 MET A O 1
ATOM 1701 N N . ARG A 1 201 ? -3.511 -9.934 27.766 1.00 97.88 201 ARG A N 1
ATOM 1702 C CA . ARG A 1 201 ? -4.436 -10.204 28.877 1.00 97.88 201 ARG A CA 1
ATOM 1703 C C . ARG A 1 201 ? -5.240 -11.494 28.672 1.00 97.88 201 ARG A C 1
ATOM 1705 O O . ARG A 1 201 ? -5.466 -12.216 29.642 1.00 97.88 201 ARG A O 1
ATOM 1712 N N . TYR A 1 202 ? -5.690 -11.782 27.450 1.00 97.81 202 TYR A N 1
ATOM 1713 C CA . TYR A 1 202 ? -6.405 -13.024 27.148 1.00 97.81 202 TYR A CA 1
ATOM 1714 C C . TYR A 1 202 ? -5.493 -14.252 27.210 1.00 97.81 202 TYR A C 1
ATOM 1716 O O . TYR A 1 202 ? -5.952 -15.294 27.674 1.00 97.81 202 TYR A O 1
ATOM 1724 N N . LEU A 1 203 ? -4.218 -14.131 26.826 1.00 97.75 203 LEU A N 1
ATOM 1725 C CA . LEU A 1 203 ? -3.234 -15.209 26.980 1.00 97.75 203 LEU A CA 1
ATOM 1726 C C . LEU A 1 203 ? -3.012 -15.588 28.450 1.00 97.75 203 LEU A C 1
ATOM 1728 O O . LEU A 1 203 ? -2.906 -16.770 28.764 1.00 97.75 203 LEU A O 1
ATOM 1732 N N . PHE A 1 204 ? -3.012 -14.616 29.365 1.00 97.94 204 PHE A N 1
ATOM 1733 C CA . PHE A 1 204 ? -2.870 -14.883 30.803 1.00 97.94 204 PHE A CA 1
ATOM 1734 C C . PHE A 1 204 ? -4.161 -15.362 31.486 1.00 97.94 204 PHE A C 1
ATOM 1736 O O . PHE A 1 204 ? -4.144 -15.719 32.665 1.00 97.94 204 PHE A O 1
ATOM 1743 N N . ASN A 1 205 ? -5.292 -15.396 30.777 1.00 97.06 205 ASN A N 1
ATOM 1744 C CA . ASN A 1 205 ? -6.552 -15.884 31.322 1.00 97.06 205 ASN A CA 1
ATOM 1745 C C . ASN A 1 205 ? -6.804 -17.336 30.891 1.00 97.06 205 ASN A C 1
ATOM 1747 O O . ASN A 1 205 ? -7.070 -17.606 29.719 1.00 97.06 205 ASN A O 1
ATOM 1751 N N . LYS A 1 206 ? -6.808 -18.265 31.858 1.00 96.56 206 LYS A N 1
ATOM 1752 C CA . LYS A 1 206 ? -7.006 -19.708 31.618 1.00 96.56 206 LYS A CA 1
ATOM 1753 C C . LYS A 1 206 ? -8.273 -20.030 30.815 1.00 96.56 206 LYS A C 1
ATOM 1755 O O . LYS A 1 206 ? -8.263 -20.968 30.028 1.00 96.56 206 LYS A O 1
ATOM 1760 N N . SER A 1 207 ? -9.335 -19.238 30.959 1.00 97.44 207 SER A N 1
ATOM 1761 C CA . SER A 1 207 ? -10.595 -19.451 30.234 1.00 97.44 207 SER A CA 1
ATOM 1762 C C . SER A 1 207 ? -10.532 -19.041 28.758 1.00 97.44 207 SER A C 1
ATOM 1764 O O . SER A 1 207 ? -11.369 -19.473 27.966 1.00 97.44 207 SER A O 1
ATOM 1766 N N . TYR A 1 208 ? -9.569 -18.197 28.371 1.00 97.62 208 TYR A N 1
ATOM 1767 C CA . TYR A 1 208 ? -9.491 -17.602 27.030 1.00 97.62 208 TYR A CA 1
ATOM 1768 C C . TYR A 1 208 ? -8.204 -17.931 26.266 1.00 97.62 208 TYR A C 1
ATOM 1770 O O . TYR A 1 208 ? -8.154 -17.681 25.061 1.00 97.62 208 TYR A O 1
ATOM 1778 N N . ILE A 1 209 ? -7.204 -18.532 26.918 1.00 98.06 209 ILE A N 1
ATOM 1779 C CA . ILE A 1 209 ? -5.880 -18.798 26.340 1.00 98.06 209 ILE A CA 1
ATOM 1780 C C . ILE A 1 209 ? -5.940 -19.548 25.001 1.00 98.06 209 ILE A C 1
ATOM 1782 O O . ILE A 1 209 ? -5.347 -19.095 24.026 1.00 98.06 209 ILE A O 1
ATOM 1786 N N . TYR A 1 210 ? -6.723 -20.626 24.893 1.00 98.12 210 TYR A N 1
ATOM 1787 C CA . TYR A 1 210 ? -6.827 -21.400 23.648 1.00 98.12 210 TYR A CA 1
ATOM 1788 C C . TYR A 1 210 ? -7.429 -20.589 22.494 1.00 98.12 210 TYR A C 1
ATOM 1790 O O . TYR A 1 210 ? -6.998 -20.717 21.350 1.00 98.12 210 TYR A O 1
ATOM 1798 N N . ARG A 1 211 ? -8.393 -19.706 22.787 1.00 97.81 211 ARG A N 1
ATOM 1799 C CA . ARG A 1 211 ? -9.002 -18.821 21.781 1.00 97.81 211 ARG A CA 1
ATOM 1800 C C . ARG A 1 211 ? -8.007 -17.765 21.314 1.00 97.81 211 ARG A C 1
ATOM 1802 O O . ARG A 1 211 ? -7.927 -17.508 20.117 1.00 97.81 211 ARG A O 1
ATOM 1809 N N . ALA A 1 212 ? -7.236 -17.200 22.242 1.00 98.06 212 ALA A N 1
ATOM 1810 C CA . ALA A 1 212 ? -6.175 -16.251 21.929 1.00 98.06 212 ALA A CA 1
ATOM 1811 C C . ALA A 1 212 ? -5.092 -16.900 21.049 1.00 98.06 212 ALA A C 1
ATOM 1813 O O . ALA A 1 212 ? -4.779 -16.371 19.985 1.00 98.06 212 ALA A O 1
ATOM 1814 N N . ILE A 1 213 ? -4.592 -18.083 21.424 1.00 98.31 213 ILE A N 1
ATOM 1815 C CA . ILE A 1 213 ? -3.606 -18.838 20.631 1.00 98.31 213 ILE A CA 1
ATOM 1816 C C . ILE A 1 213 ? -4.147 -19.143 19.230 1.00 98.31 213 ILE A C 1
ATOM 1818 O O . ILE A 1 213 ? -3.433 -18.949 18.248 1.00 98.31 213 ILE A O 1
ATOM 1822 N N . CYS A 1 214 ? -5.409 -19.567 19.115 1.00 98.38 214 CYS A N 1
ATOM 1823 C CA . CYS A 1 214 ? -6.042 -19.826 17.823 1.00 98.38 214 CYS A CA 1
ATOM 1824 C C . CYS A 1 214 ? -6.108 -18.557 16.955 1.00 98.38 214 CYS A C 1
ATOM 1826 O O . CYS A 1 214 ? -5.670 -18.581 15.807 1.00 98.38 214 CYS A O 1
ATOM 1828 N N . CYS A 1 215 ? -6.561 -17.426 17.510 1.00 98.38 215 CYS A N 1
ATOM 1829 C CA . CYS A 1 215 ? -6.612 -16.147 16.793 1.00 98.38 215 CYS A CA 1
ATOM 1830 C C . CYS A 1 215 ? -5.226 -15.679 16.342 1.00 98.38 215 CYS A C 1
ATOM 1832 O O . CYS A 1 215 ? -5.066 -15.217 15.215 1.00 98.38 215 CYS A O 1
ATOM 1834 N N . PHE A 1 216 ? -4.217 -15.814 17.203 1.00 98.19 216 PHE A N 1
ATOM 1835 C CA . PHE A 1 216 ? -2.843 -15.473 16.851 1.00 98.19 216 PHE A CA 1
ATOM 1836 C C . PHE A 1 216 ? -2.295 -16.387 15.760 1.00 98.19 216 PHE A C 1
ATOM 1838 O O . PHE A 1 216 ? -1.699 -15.899 14.809 1.00 98.19 216 PHE A O 1
ATOM 1845 N N . SER A 1 217 ? -2.567 -17.689 15.843 1.00 97.88 217 SER A N 1
ATOM 1846 C CA . SER A 1 217 ? -2.174 -18.657 14.816 1.00 97.88 217 SER A CA 1
ATOM 1847 C C . SER A 1 217 ? -2.799 -18.316 13.463 1.00 97.88 217 SER A C 1
ATOM 1849 O O . SER A 1 217 ? -2.104 -18.350 12.456 1.00 97.88 217 SER A O 1
ATOM 1851 N N . ILE A 1 218 ? -4.074 -17.905 13.431 1.00 97.88 218 ILE A N 1
ATOM 1852 C CA . ILE A 1 218 ? -4.738 -17.432 12.205 1.00 97.88 218 ILE A CA 1
ATOM 1853 C C . ILE A 1 218 ? -4.010 -16.214 11.633 1.00 97.88 218 ILE A C 1
ATOM 1855 O O . ILE A 1 218 ? -3.675 -16.212 10.453 1.00 97.88 218 ILE A O 1
ATOM 1859 N N . VAL A 1 219 ? -3.718 -15.201 12.455 1.00 97.81 219 VAL A N 1
ATOM 1860 C CA . VAL A 1 219 ? -3.004 -13.997 11.995 1.00 97.81 219 VAL A CA 1
ATOM 1861 C C . VAL A 1 219 ? -1.602 -14.343 11.494 1.00 97.81 219 VAL A C 1
ATOM 1863 O O . VAL A 1 219 ? -1.195 -13.852 10.443 1.00 97.81 219 VAL A O 1
ATOM 1866 N N . MET A 1 220 ? -0.881 -15.221 12.193 1.00 96.56 220 MET A N 1
ATOM 1867 C CA . MET A 1 220 ? 0.448 -15.673 11.783 1.00 96.56 220 MET A CA 1
ATOM 1868 C C . MET A 1 220 ? 0.408 -16.454 10.471 1.00 96.56 220 MET A C 1
ATOM 1870 O O . MET A 1 220 ? 1.182 -16.137 9.578 1.00 96.56 220 MET A O 1
ATOM 1874 N N . LEU A 1 221 ? -0.532 -17.388 10.299 1.00 95.81 221 LEU A N 1
ATOM 1875 C CA . LEU A 1 221 ? -0.733 -18.106 9.036 1.00 95.81 221 LEU A CA 1
ATOM 1876 C C . LEU A 1 221 ? -1.097 -17.145 7.897 1.00 95.81 221 LEU A C 1
ATOM 1878 O O . LEU A 1 221 ? -0.531 -17.236 6.814 1.00 95.81 221 LEU A O 1
ATOM 1882 N N . MET A 1 222 ? -1.962 -16.158 8.143 1.00 94.56 222 MET A N 1
ATOM 1883 C CA . MET A 1 222 ? -2.257 -15.085 7.180 1.00 94.56 222 MET A CA 1
ATOM 1884 C C . MET A 1 222 ? -1.055 -14.171 6.898 1.00 94.56 222 MET A C 1
ATOM 1886 O O . MET A 1 222 ? -1.082 -13.400 5.942 1.00 94.56 222 MET A O 1
ATOM 1890 N N . SER A 1 223 ? -0.004 -14.250 7.711 1.00 95.56 223 SER A N 1
ATOM 1891 C CA . SER A 1 223 ? 1.252 -13.511 7.561 1.00 95.56 223 SER A CA 1
ATOM 1892 C C . SER A 1 223 ? 2.386 -14.390 7.019 1.00 95.56 223 SER A C 1
ATOM 1894 O O . SER A 1 223 ? 3.490 -13.901 6.808 1.00 95.56 223 SER A O 1
ATOM 1896 N N . CYS A 1 224 ? 2.134 -15.676 6.760 1.00 94.88 224 CYS A N 1
ATOM 1897 C CA . CYS A 1 224 ? 3.084 -16.608 6.159 1.00 94.88 224 CYS A CA 1
ATOM 1898 C C . CYS A 1 224 ? 3.067 -16.510 4.628 1.00 94.88 224 CYS A C 1
ATOM 1900 O O . CYS A 1 224 ? 2.823 -17.490 3.926 1.00 94.88 224 CYS A O 1
ATOM 1902 N N . TRP A 1 225 ? 3.334 -15.316 4.107 1.00 93.94 225 TRP A N 1
ATOM 1903 C CA . TRP A 1 225 ? 3.438 -15.068 2.674 1.00 93.94 225 TRP A CA 1
ATOM 1904 C C . TRP A 1 225 ? 4.784 -14.451 2.330 1.00 93.94 225 TRP A C 1
ATOM 1906 O O . TRP A 1 225 ? 5.318 -13.634 3.082 1.00 93.94 225 TRP A O 1
ATOM 1916 N N . ASN A 1 226 ? 5.317 -14.836 1.175 1.00 91.19 226 ASN A N 1
ATOM 1917 C CA . ASN A 1 226 ? 6.570 -14.310 0.659 1.00 91.19 226 ASN A CA 1
ATOM 1918 C C . ASN A 1 226 ? 6.512 -14.128 -0.865 1.00 91.19 226 ASN A C 1
ATOM 1920 O O . ASN A 1 226 ? 5.653 -14.694 -1.552 1.00 91.19 226 ASN A O 1
ATOM 1924 N N . PHE A 1 227 ? 7.461 -13.355 -1.381 1.00 90.06 227 PHE A N 1
ATOM 1925 C CA . PHE A 1 227 ? 7.686 -13.136 -2.795 1.00 90.06 227 PHE A CA 1
ATOM 1926 C C . PHE A 1 227 ? 8.925 -13.857 -3.297 1.00 90.06 227 PHE A C 1
ATOM 1928 O O . PHE A 1 227 ? 9.955 -13.913 -2.631 1.00 90.06 227 PHE A O 1
ATOM 1935 N N . SER A 1 228 ? 8.851 -14.327 -4.538 1.00 90.88 228 SER A N 1
ATOM 1936 C CA . SER A 1 228 ? 10.048 -14.524 -5.345 1.00 90.88 228 SER A CA 1
ATOM 1937 C C . SER A 1 228 ? 9.899 -13.853 -6.700 1.00 90.88 228 SER A C 1
ATOM 1939 O O . SER A 1 228 ? 8.797 -13.718 -7.240 1.00 90.88 228 SER A O 1
ATOM 1941 N N . LEU A 1 229 ? 11.032 -13.413 -7.239 1.00 91.81 229 LEU A N 1
ATOM 1942 C CA . LEU A 1 229 ? 11.128 -12.913 -8.600 1.00 91.81 229 LEU A CA 1
ATOM 1943 C C . LEU A 1 229 ? 11.503 -14.072 -9.514 1.00 91.81 229 LEU A C 1
ATOM 1945 O O . LEU A 1 229 ? 12.571 -14.664 -9.358 1.00 91.81 229 LEU A O 1
ATOM 1949 N N . LYS A 1 230 ? 10.612 -14.398 -10.454 1.00 93.12 230 LYS A N 1
ATOM 1950 C CA . LYS A 1 230 ? 10.876 -15.378 -11.512 1.00 93.12 230 LYS A CA 1
ATOM 1951 C C . LYS A 1 230 ? 11.030 -14.658 -12.841 1.00 93.12 230 LYS A C 1
ATOM 1953 O O . LYS A 1 230 ? 10.134 -13.912 -13.228 1.00 93.12 230 LYS A O 1
ATOM 1958 N N . TYR A 1 231 ? 12.131 -14.891 -13.544 1.00 92.44 231 TYR A N 1
ATOM 1959 C CA . TYR A 1 231 ? 12.296 -14.374 -14.900 1.00 92.44 231 TYR A CA 1
ATOM 1960 C C . TYR A 1 231 ? 11.213 -14.935 -15.823 1.00 92.44 231 TYR A C 1
ATOM 1962 O O . TYR A 1 231 ? 10.940 -16.135 -15.819 1.00 92.44 231 TYR A O 1
ATOM 1970 N N . ILE A 1 232 ? 10.597 -14.059 -16.612 1.00 91.38 232 ILE A N 1
ATOM 1971 C CA . ILE A 1 232 ? 9.671 -14.455 -17.666 1.00 91.38 232 ILE A CA 1
ATOM 1972 C C . ILE A 1 232 ? 10.501 -14.645 -18.933 1.00 91.38 232 ILE A C 1
ATOM 1974 O O . ILE A 1 232 ? 10.962 -13.675 -19.533 1.00 91.38 232 ILE A O 1
ATOM 1978 N N . ILE A 1 233 ? 10.700 -15.897 -19.337 1.00 85.75 233 ILE A N 1
ATOM 1979 C CA . ILE A 1 233 ? 11.282 -16.217 -20.641 1.00 85.75 233 ILE A CA 1
ATOM 1980 C C . ILE A 1 233 ? 10.128 -16.236 -21.645 1.00 85.75 233 ILE A C 1
ATOM 1982 O O . ILE A 1 233 ? 9.507 -17.270 -21.870 1.00 85.75 233 ILE A O 1
ATOM 1986 N N . ASP A 1 234 ? 9.802 -15.071 -22.200 1.00 86.38 234 ASP A N 1
ATOM 1987 C CA . ASP A 1 234 ? 8.851 -14.954 -23.307 1.00 86.38 234 ASP A CA 1
ATOM 1988 C C . ASP A 1 234 ? 9.630 -14.748 -24.608 1.00 86.38 234 ASP A C 1
ATOM 1990 O O . ASP A 1 234 ? 10.190 -13.677 -24.854 1.00 86.38 234 ASP A O 1
ATOM 1994 N N . SER A 1 235 ? 9.674 -15.783 -25.450 1.00 84.88 235 SER A N 1
ATOM 1995 C CA . SER A 1 235 ? 10.345 -15.734 -26.754 1.00 84.88 235 SER A CA 1
ATOM 1996 C C . SER A 1 235 ? 9.753 -14.671 -27.685 1.00 84.88 235 SER A C 1
ATOM 1998 O O . SER A 1 235 ? 10.449 -14.198 -28.590 1.00 84.88 235 SER A O 1
ATOM 2000 N N . ASN A 1 236 ? 8.505 -14.262 -27.445 1.00 89.81 236 ASN A N 1
ATOM 2001 C CA . ASN A 1 236 ? 7.817 -13.242 -28.222 1.00 89.81 236 ASN A CA 1
ATOM 2002 C C . ASN A 1 236 ? 8.067 -11.824 -27.700 1.00 89.81 236 ASN A C 1
ATOM 2004 O O . ASN A 1 236 ? 7.799 -10.877 -28.435 1.00 89.81 236 ASN A O 1
ATOM 2008 N N . ASN A 1 237 ? 8.596 -11.656 -26.482 1.00 93.50 237 ASN A N 1
ATOM 2009 C CA . ASN A 1 237 ? 8.883 -10.344 -25.906 1.00 93.50 237 ASN A CA 1
ATOM 2010 C C . ASN A 1 237 ? 10.386 -10.039 -25.907 1.00 93.50 237 ASN A C 1
ATOM 2012 O O . ASN A 1 237 ? 11.066 -10.043 -24.881 1.00 93.50 237 ASN A O 1
ATOM 2016 N N . LYS A 1 238 ? 10.921 -9.750 -27.094 1.00 95.12 238 LYS A N 1
ATOM 2017 C CA . LYS A 1 238 ? 12.273 -9.208 -27.251 1.00 95.12 238 LYS A CA 1
ATOM 2018 C C . LYS A 1 238 ? 12.347 -7.795 -26.680 1.00 95.12 238 LYS A C 1
ATOM 2020 O O . LYS A 1 238 ? 11.528 -6.943 -27.040 1.00 95.12 238 LYS A O 1
ATOM 2025 N N . ILE A 1 239 ? 13.363 -7.568 -25.852 1.00 96.62 239 ILE A N 1
ATOM 2026 C CA . ILE A 1 239 ? 13.693 -6.279 -25.247 1.00 96.62 239 ILE A CA 1
ATOM 2027 C C . ILE A 1 239 ? 15.046 -5.828 -25.795 1.00 96.62 239 ILE A C 1
ATOM 2029 O O . ILE A 1 239 ? 16.039 -6.546 -25.673 1.00 96.62 239 ILE A O 1
ATOM 2033 N N . THR A 1 240 ? 15.092 -4.648 -26.404 1.00 96.56 240 THR A N 1
ATOM 2034 C CA . THR A 1 240 ? 16.285 -4.109 -27.065 1.00 96.56 240 THR A CA 1
ATOM 2035 C C . THR A 1 240 ? 16.568 -2.690 -26.600 1.00 96.56 240 THR A C 1
ATOM 2037 O O . THR A 1 240 ? 15.685 -1.835 -26.628 1.00 96.56 240 THR A O 1
ATOM 2040 N N . VAL A 1 241 ? 17.816 -2.425 -26.225 1.00 97.19 241 VAL A N 1
ATOM 2041 C CA . VAL A 1 241 ? 18.314 -1.070 -25.958 1.00 97.19 241 VAL A CA 1
ATOM 2042 C C . VAL A 1 241 ? 18.590 -0.403 -27.306 1.00 97.19 241 VAL A C 1
ATOM 2044 O O . VAL A 1 241 ? 19.545 -0.780 -27.983 1.00 97.19 241 VAL A O 1
ATOM 2047 N N . LEU A 1 242 ? 17.737 0.538 -27.718 1.00 96.69 242 LEU A N 1
ATOM 2048 C CA . LEU A 1 242 ? 17.888 1.265 -28.986 1.00 96.69 242 LEU A CA 1
ATOM 2049 C C . LEU A 1 242 ? 18.975 2.340 -28.884 1.00 96.69 242 LEU A C 1
ATOM 2051 O O . LEU A 1 242 ? 19.761 2.534 -29.808 1.00 96.69 242 LEU A O 1
ATOM 2055 N N . SER A 1 243 ? 19.034 3.021 -27.742 1.00 95.88 243 SER A N 1
ATOM 2056 C CA . SER A 1 243 ? 20.032 4.042 -27.422 1.00 95.88 243 SER A CA 1
ATOM 2057 C C . SER A 1 243 ? 20.325 4.032 -25.919 1.00 95.88 243 SER A C 1
ATOM 2059 O O . SER A 1 243 ? 19.721 3.265 -25.171 1.00 95.88 243 SER A O 1
ATOM 2061 N N . LYS A 1 244 ? 21.233 4.891 -25.438 1.00 95.19 244 LYS A N 1
ATOM 2062 C CA . LYS A 1 244 ? 21.588 4.961 -24.005 1.00 95.19 244 LYS A CA 1
ATOM 2063 C C . LYS A 1 244 ? 20.392 5.229 -23.079 1.00 95.19 244 LYS A C 1
ATOM 2065 O O . LYS A 1 244 ? 20.487 4.915 -21.894 1.00 95.19 244 LYS A O 1
ATOM 2070 N N . ASN A 1 245 ? 19.306 5.791 -23.608 1.00 96.00 245 ASN A N 1
ATOM 2071 C CA . ASN A 1 245 ? 18.128 6.209 -22.852 1.00 96.00 245 ASN A CA 1
ATOM 2072 C C . ASN A 1 245 ? 16.826 5.632 -23.428 1.00 96.00 245 ASN A C 1
ATOM 2074 O O . ASN A 1 245 ? 15.759 5.953 -22.925 1.00 96.00 245 ASN A O 1
ATOM 2078 N N . GLU A 1 246 ? 16.875 4.795 -24.468 1.00 97.19 246 GLU A N 1
ATOM 2079 C CA . GLU A 1 246 ? 15.670 4.256 -25.106 1.00 97.19 246 GLU A CA 1
ATOM 2080 C C . GLU A 1 246 ? 15.679 2.731 -25.105 1.00 97.19 246 GLU A C 1
ATOM 2082 O O . GLU A 1 246 ? 16.600 2.086 -25.616 1.00 97.19 246 GLU A O 1
ATOM 2087 N N . ILE A 1 247 ? 14.618 2.154 -24.548 1.00 97.88 247 ILE A N 1
ATOM 2088 C CA . ILE A 1 247 ? 14.390 0.715 -24.477 1.00 97.88 247 ILE A CA 1
ATOM 2089 C C . ILE A 1 247 ? 13.111 0.397 -25.240 1.00 97.88 247 ILE A C 1
ATOM 2091 O O . ILE A 1 247 ? 12.045 0.930 -24.941 1.00 97.88 247 ILE A O 1
ATOM 2095 N N . TYR A 1 248 ? 13.210 -0.515 -26.197 1.00 97.81 248 TYR A N 1
ATOM 2096 C CA . TYR A 1 248 ? 12.076 -1.031 -26.947 1.00 97.81 248 TYR A CA 1
ATOM 2097 C C . TYR A 1 248 ? 11.730 -2.447 -26.494 1.00 97.81 248 TYR A C 1
ATOM 2099 O O . TYR A 1 248 ? 12.611 -3.289 -26.328 1.00 97.81 248 TYR A O 1
ATOM 2107 N N . MET A 1 249 ? 10.441 -2.709 -26.308 1.00 97.62 249 MET A N 1
ATOM 2108 C CA . MET A 1 249 ? 9.885 -4.015 -25.966 1.00 97.62 249 MET A CA 1
ATOM 2109 C C . MET A 1 249 ? 8.847 -4.390 -27.013 1.00 97.62 249 MET A C 1
ATOM 2111 O O . MET A 1 249 ? 7.919 -3.633 -27.268 1.00 97.62 249 MET A O 1
ATOM 2115 N N . THR A 1 250 ? 8.966 -5.573 -27.601 1.00 97.00 250 THR A N 1
ATOM 2116 C CA . THR A 1 250 ? 8.023 -6.035 -28.641 1.00 97.00 250 THR A CA 1
ATOM 2117 C C . THR A 1 250 ? 6.609 -6.296 -28.117 1.00 97.00 250 THR A C 1
ATOM 2119 O O . THR A 1 250 ? 5.655 -6.082 -28.861 1.00 97.00 250 THR A O 1
ATOM 2122 N N . ASN A 1 251 ? 6.457 -6.698 -26.850 1.00 95.69 251 ASN A N 1
ATOM 2123 C CA . ASN A 1 251 ? 5.155 -6.981 -26.233 1.00 95.69 251 ASN A CA 1
ATOM 2124 C C . ASN A 1 251 ? 4.915 -6.231 -24.905 1.00 95.69 251 ASN A C 1
ATOM 2126 O O . ASN A 1 251 ? 3.978 -6.556 -24.168 1.00 95.69 251 ASN A O 1
ATOM 2130 N N . GLY A 1 252 ? 5.767 -5.243 -24.605 1.00 95.38 252 GLY A N 1
ATOM 2131 C CA . GLY A 1 252 ? 5.654 -4.375 -23.433 1.00 95.38 252 GLY A CA 1
ATOM 2132 C C . GLY A 1 252 ? 5.653 -5.123 -22.099 1.00 95.38 252 GLY A C 1
ATOM 2133 O O . GLY A 1 252 ? 6.129 -6.254 -21.996 1.00 95.38 252 GLY A O 1
ATOM 2134 N N . MET A 1 253 ? 5.118 -4.477 -21.064 1.00 95.88 253 MET A N 1
ATOM 2135 C CA . MET A 1 253 ? 4.710 -5.145 -19.819 1.00 95.88 253 MET A CA 1
ATOM 2136 C C . MET A 1 253 ? 3.189 -5.184 -19.785 1.00 95.88 253 MET A C 1
ATOM 2138 O O . MET A 1 253 ? 2.557 -4.305 -20.364 1.00 95.88 253 MET A O 1
ATOM 2142 N N . GLN A 1 254 ? 2.593 -6.177 -19.128 1.00 95.12 254 GLN A N 1
ATOM 2143 C CA . GLN A 1 254 ? 1.133 -6.350 -19.150 1.00 95.12 254 GLN A CA 1
ATOM 2144 C C . GLN A 1 254 ? 0.535 -6.425 -17.751 1.00 95.12 254 GLN A C 1
ATOM 2146 O O . GLN A 1 254 ? -0.562 -5.919 -17.524 1.00 95.12 254 GLN A O 1
ATOM 2151 N N . SER A 1 255 ? 1.252 -7.032 -16.804 1.00 94.44 255 SER A N 1
ATOM 2152 C CA . SER A 1 255 ? 0.763 -7.237 -15.446 1.00 94.44 255 SER A CA 1
ATOM 2153 C C . SER A 1 255 ? 1.388 -6.247 -14.461 1.00 94.44 255 SER A C 1
ATOM 2155 O O . SER A 1 255 ? 2.591 -5.999 -14.536 1.00 94.44 255 SER A O 1
ATOM 2157 N N . PRO A 1 256 ? 0.638 -5.777 -13.445 1.00 93.31 256 PRO A N 1
ATOM 2158 C CA . PRO A 1 256 ? 1.214 -5.090 -12.290 1.00 93.31 256 PRO A CA 1
ATOM 2159 C C . PRO A 1 256 ? 2.240 -5.939 -11.536 1.00 93.31 256 PRO A C 1
ATOM 2161 O O . PRO A 1 256 ? 3.016 -5.411 -10.756 1.00 93.31 256 PRO A O 1
ATOM 2164 N N . LEU A 1 257 ? 2.240 -7.263 -11.716 1.00 94.38 257 LEU A N 1
ATOM 2165 C CA . LEU A 1 257 ? 3.221 -8.156 -11.097 1.00 94.38 257 LEU A CA 1
ATOM 2166 C C . LEU A 1 257 ? 4.536 -8.233 -11.880 1.00 94.38 257 LEU A C 1
ATOM 2168 O O . LEU A 1 257 ? 5.495 -8.809 -11.365 1.00 94.38 257 LEU A O 1
ATOM 2172 N N . ASP A 1 258 ? 4.575 -7.698 -13.100 1.00 95.81 258 ASP A N 1
ATOM 2173 C CA . ASP A 1 258 ? 5.772 -7.678 -13.931 1.00 95.81 258 ASP A CA 1
ATOM 2174 C C . ASP A 1 258 ? 6.709 -6.553 -13.475 1.00 95.81 258 ASP A C 1
ATOM 2176 O O . ASP A 1 258 ? 6.277 -5.454 -13.137 1.00 95.81 258 ASP A O 1
ATOM 2180 N N . ILE A 1 259 ? 8.007 -6.834 -13.478 1.00 96.56 259 ILE A N 1
ATOM 2181 C CA . ILE A 1 259 ? 9.076 -5.899 -13.145 1.00 96.56 259 ILE A CA 1
ATOM 2182 C C . ILE A 1 259 ? 10.122 -5.977 -14.249 1.00 96.56 259 ILE A C 1
ATOM 2184 O O . ILE A 1 259 ? 10.775 -7.008 -14.426 1.00 96.56 259 ILE A O 1
ATOM 2188 N N . LEU A 1 260 ? 10.306 -4.881 -14.974 1.00 97.31 260 LEU A N 1
ATOM 2189 C CA . LEU A 1 260 ? 11.423 -4.703 -15.889 1.00 97.31 260 LEU A CA 1
ATOM 2190 C C . LEU A 1 260 ? 12.675 -4.344 -15.082 1.00 97.31 260 LEU A C 1
ATOM 2192 O O . LEU A 1 260 ? 12.711 -3.320 -14.401 1.00 97.31 260 LEU A O 1
ATOM 2196 N N . LEU A 1 261 ? 13.704 -5.185 -15.170 1.00 96.56 261 LEU A N 1
ATOM 2197 C CA . LEU A 1 261 ? 15.004 -4.959 -14.546 1.00 96.56 261 LEU A CA 1
ATOM 2198 C C . LEU A 1 261 ? 15.969 -4.358 -15.568 1.00 96.56 261 LEU A C 1
ATOM 2200 O O . LEU A 1 261 ? 16.306 -4.992 -16.573 1.00 96.56 261 LEU A O 1
ATOM 2204 N N . ILE A 1 262 ? 16.419 -3.138 -15.288 1.00 96.75 262 ILE A N 1
ATOM 2205 C CA . ILE A 1 262 ? 17.269 -2.330 -16.158 1.00 96.75 262 ILE A CA 1
ATOM 2206 C C . ILE A 1 262 ? 18.642 -2.158 -15.493 1.00 96.75 262 ILE A C 1
ATOM 2208 O O . ILE A 1 262 ? 18.710 -1.553 -14.422 1.00 96.75 262 ILE A O 1
ATOM 2212 N N . PRO A 1 263 ? 19.749 -2.628 -16.098 1.00 95.12 263 PRO A N 1
ATOM 2213 C CA . PRO A 1 263 ? 21.095 -2.461 -15.560 1.00 95.12 263 PRO A CA 1
ATOM 2214 C C . PRO A 1 263 ? 21.589 -1.034 -15.811 1.00 95.12 263 PRO A C 1
ATOM 2216 O O . PRO A 1 263 ? 22.458 -0.781 -16.642 1.00 95.12 263 PRO A O 1
ATOM 2219 N N . ALA A 1 264 ? 20.990 -0.091 -15.098 1.00 91.06 264 ALA A N 1
ATOM 2220 C CA . ALA A 1 264 ? 21.291 1.326 -15.155 1.00 91.06 264 ALA A CA 1
ATOM 2221 C C . ALA A 1 264 ? 21.758 1.828 -13.791 1.00 91.06 264 ALA A C 1
ATOM 2223 O O . ALA A 1 264 ? 21.397 1.288 -12.744 1.00 91.06 264 ALA A O 1
ATOM 2224 N N . ARG A 1 265 ? 22.555 2.895 -13.823 1.00 87.00 265 ARG A N 1
ATOM 2225 C CA . ARG A 1 265 ? 22.977 3.632 -12.632 1.00 87.00 265 ARG A CA 1
ATOM 2226 C C . ARG A 1 265 ? 22.363 5.023 -12.671 1.00 87.00 265 ARG A C 1
ATOM 2228 O O . ARG A 1 265 ? 22.293 5.641 -13.728 1.00 87.00 265 ARG A O 1
ATOM 2235 N N . GLY A 1 266 ? 21.964 5.497 -11.505 1.00 88.75 266 GLY A N 1
ATOM 2236 C CA . GLY A 1 266 ? 21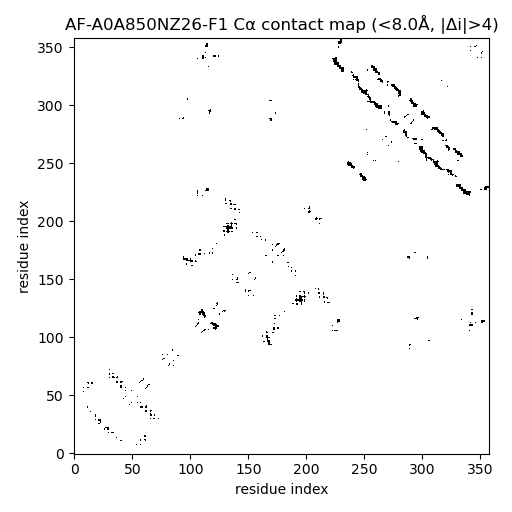.428 6.832 -11.278 1.00 88.75 266 GLY A CA 1
ATOM 2237 C C . GLY A 1 266 ? 21.342 7.075 -9.779 1.00 88.75 266 GLY A C 1
ATOM 2238 O O . GLY A 1 266 ? 21.426 6.130 -8.987 1.00 88.75 266 GLY A O 1
ATOM 2239 N N . ASN A 1 267 ? 21.203 8.333 -9.366 1.00 93.38 267 ASN A N 1
ATOM 2240 C CA . ASN A 1 267 ? 20.879 8.597 -7.971 1.00 93.38 267 ASN A CA 1
ATOM 2241 C C . ASN A 1 267 ? 19.399 8.231 -7.719 1.00 93.38 267 ASN A C 1
ATOM 2243 O O . ASN A 1 267 ? 18.593 8.155 -8.646 1.00 93.38 267 ASN A O 1
ATOM 2247 N N . PHE A 1 268 ? 19.012 8.004 -6.461 1.00 93.38 268 PHE A N 1
ATOM 2248 C CA . PHE A 1 268 ? 17.631 7.612 -6.159 1.00 93.38 268 PHE A CA 1
ATOM 2249 C C . PHE A 1 268 ? 16.592 8.621 -6.659 1.00 93.38 268 PHE A C 1
ATOM 2251 O O . PHE A 1 268 ? 15.526 8.206 -7.088 1.00 93.38 268 PHE A O 1
ATOM 2258 N N . ASN A 1 269 ? 16.844 9.929 -6.550 1.00 94.06 269 ASN A N 1
ATOM 2259 C CA . ASN A 1 269 ? 15.852 10.931 -6.943 1.00 94.06 269 ASN A CA 1
ATOM 2260 C C . ASN A 1 269 ? 15.655 10.931 -8.463 1.00 94.06 269 ASN A C 1
ATOM 2262 O O . ASN A 1 269 ? 14.511 10.992 -8.902 1.00 94.06 269 ASN A O 1
ATOM 2266 N N . ASP A 1 270 ? 16.731 10.774 -9.234 1.00 94.25 270 ASP A N 1
ATOM 2267 C CA . ASP A 1 270 ? 16.660 10.612 -10.688 1.00 94.25 270 ASP A CA 1
ATOM 2268 C C . ASP A 1 270 ? 15.897 9.333 -11.041 1.00 94.25 270 ASP A C 1
ATOM 2270 O O . ASP A 1 270 ? 15.127 9.311 -11.988 1.00 94.25 270 ASP A O 1
ATOM 2274 N N . ILE A 1 271 ? 16.052 8.263 -10.257 1.00 95.50 271 ILE A N 1
ATOM 2275 C CA . ILE A 1 271 ? 15.345 7.011 -10.532 1.00 95.50 271 ILE A CA 1
ATOM 2276 C C . ILE A 1 271 ? 13.866 7.091 -10.120 1.00 95.50 271 ILE A C 1
ATOM 2278 O O . ILE A 1 271 ? 12.985 6.643 -10.844 1.00 95.50 271 ILE A O 1
ATOM 2282 N N . TYR A 1 272 ? 13.567 7.632 -8.946 1.00 94.75 272 TYR A N 1
ATOM 2283 C CA . TYR A 1 272 ? 12.252 7.504 -8.320 1.00 94.75 272 TYR A CA 1
ATOM 2284 C C . TYR A 1 272 ? 11.305 8.667 -8.631 1.00 94.75 272 TYR A C 1
ATOM 2286 O O . TYR A 1 272 ? 10.090 8.484 -8.638 1.00 94.75 272 TYR A O 1
ATOM 2294 N N . ARG A 1 273 ? 11.835 9.881 -8.831 1.00 91.56 273 ARG A N 1
ATOM 2295 C CA . ARG A 1 273 ? 11.026 11.099 -9.026 1.00 91.56 273 ARG A CA 1
ATOM 2296 C C . ARG A 1 273 ? 10.989 11.590 -10.464 1.00 91.56 273 ARG A C 1
ATOM 2298 O O . ARG A 1 273 ? 10.257 12.534 -10.740 1.00 91.56 273 ARG A O 1
ATOM 2305 N N . ASN A 1 274 ? 11.808 11.026 -11.340 1.00 88.25 274 ASN A N 1
ATOM 2306 C CA . ASN A 1 274 ? 11.942 11.561 -12.680 1.00 88.25 274 ASN A CA 1
ATOM 2307 C C . ASN A 1 274 ? 10.791 11.117 -13.584 1.00 88.25 274 ASN A C 1
ATOM 2309 O O . ASN A 1 274 ? 10.107 10.113 -13.343 1.00 88.25 274 ASN A O 1
ATOM 2313 N N . ASN A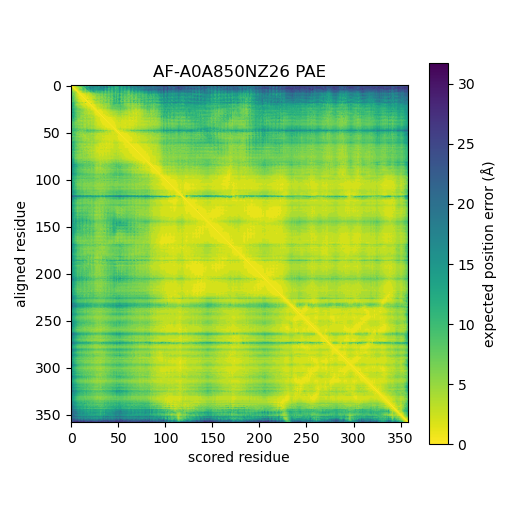 1 275 ? 10.572 11.911 -14.624 1.00 87.88 275 ASN A N 1
ATOM 2314 C CA . ASN A 1 275 ? 9.564 11.631 -15.624 1.00 87.88 275 ASN A CA 1
ATOM 2315 C C . ASN A 1 275 ? 10.176 10.690 -16.655 1.00 87.88 275 ASN A C 1
ATOM 2317 O O . ASN A 1 275 ? 11.092 11.048 -17.391 1.00 87.88 275 ASN A O 1
ATOM 2321 N N . TYR A 1 276 ? 9.675 9.465 -16.656 1.00 94.88 276 TYR A N 1
ATOM 2322 C CA . TYR A 1 276 ? 9.912 8.505 -17.717 1.00 94.88 276 TYR A CA 1
ATOM 2323 C C . TYR A 1 276 ? 8.777 8.625 -18.716 1.00 94.88 276 TYR A C 1
ATOM 2325 O O . TYR A 1 276 ? 7.612 8.665 -18.306 1.00 94.88 276 TYR A O 1
ATOM 2333 N N . ASP A 1 277 ? 9.101 8.594 -20.002 1.00 96.19 277 ASP A N 1
ATOM 2334 C CA . ASP A 1 277 ? 8.068 8.504 -21.023 1.00 96.19 277 ASP A CA 1
ATOM 2335 C C . ASP A 1 277 ? 7.905 7.039 -21.408 1.00 96.19 277 ASP A C 1
ATOM 2337 O O . ASP A 1 277 ? 8.816 6.412 -21.954 1.00 96.19 277 ASP A O 1
ATOM 2341 N N . PHE A 1 278 ? 6.739 6.475 -21.113 1.00 97.50 278 PHE A N 1
ATOM 2342 C CA . PHE A 1 278 ? 6.430 5.098 -21.463 1.00 97.50 278 PHE A CA 1
ATOM 2343 C C . PHE A 1 278 ? 5.304 5.071 -22.488 1.00 97.50 278 PHE A C 1
ATOM 2345 O O . PHE A 1 278 ? 4.170 5.403 -22.169 1.00 97.50 278 PHE A O 1
ATOM 2352 N N . TYR A 1 279 ? 5.596 4.699 -23.729 1.00 98.06 279 TYR A N 1
ATOM 2353 C CA . TYR A 1 279 ? 4.601 4.558 -24.787 1.00 98.06 279 TYR A CA 1
ATOM 2354 C C . TYR A 1 279 ? 4.288 3.087 -25.002 1.00 98.06 279 TYR A C 1
ATOM 2356 O O . TYR A 1 279 ? 5.207 2.311 -25.233 1.00 98.06 279 TYR A O 1
ATOM 2364 N N . GLN A 1 280 ? 3.019 2.692 -24.977 1.00 97.94 280 GLN A N 1
ATOM 2365 C CA . GLN A 1 280 ? 2.609 1.329 -25.315 1.00 97.94 280 GLN A CA 1
ATOM 2366 C C . GLN A 1 280 ? 1.212 1.355 -25.924 1.00 97.94 280 GLN A C 1
ATOM 2368 O O . GLN A 1 280 ? 0.307 1.986 -25.377 1.00 97.94 280 GLN A O 1
ATOM 2373 N N . HIS A 1 281 ? 1.047 0.664 -27.056 1.00 95.38 281 HIS A N 1
ATOM 2374 C CA . HIS A 1 281 ? -0.238 0.520 -27.750 1.00 95.38 281 HIS A CA 1
ATOM 2375 C C . HIS A 1 281 ? -0.949 1.861 -28.035 1.00 95.38 281 HIS A C 1
ATOM 2377 O O . HIS A 1 281 ? -2.088 2.085 -27.633 1.00 95.38 281 HIS A O 1
ATOM 2383 N N . GLY A 1 282 ? -0.273 2.801 -28.702 1.00 95.69 282 GLY A N 1
ATOM 2384 C CA . GLY A 1 282 ? -0.912 4.059 -29.108 1.00 95.69 282 GLY A CA 1
ATOM 2385 C C . GLY A 1 282 ? -0.950 5.151 -28.035 1.00 95.69 282 GLY A C 1
ATOM 2386 O O . GLY A 1 282 ? -1.322 6.282 -28.344 1.00 95.69 282 GLY A O 1
ATOM 2387 N N . ARG A 1 283 ? -0.566 4.847 -26.789 1.00 96.56 283 ARG A N 1
ATOM 2388 C CA . ARG A 1 283 ? -0.762 5.729 -25.635 1.00 96.56 283 ARG A CA 1
ATOM 2389 C C . ARG A 1 283 ? 0.524 5.943 -24.837 1.00 96.56 283 ARG A C 1
ATOM 2391 O O . ARG A 1 283 ? 1.256 4.993 -24.572 1.00 96.56 283 ARG A O 1
ATOM 2398 N N . TRP A 1 284 ? 0.741 7.185 -24.400 1.00 97.00 284 TRP A N 1
ATOM 2399 C CA . TRP A 1 284 ? 1.721 7.527 -23.367 1.00 97.00 284 TRP A CA 1
ATOM 2400 C C . TRP A 1 284 ? 1.144 7.276 -21.975 1.00 97.00 284 TRP A C 1
ATOM 2402 O O . TRP A 1 284 ? 0.019 7.688 -21.673 1.00 97.00 284 TRP A O 1
ATOM 2412 N N . TRP A 1 285 ? 1.931 6.603 -21.149 1.00 95.88 285 TRP A N 1
ATOM 2413 C CA . TRP A 1 285 ? 1.648 6.325 -19.755 1.00 95.88 285 TRP A CA 1
ATOM 2414 C C . TRP A 1 285 ? 2.421 7.298 -18.869 1.00 95.88 285 TRP A C 1
ATOM 2416 O O . TRP A 1 285 ? 3.559 7.661 -19.163 1.00 95.88 285 TRP A O 1
ATOM 2426 N N . ILE A 1 286 ? 1.791 7.715 -17.780 1.00 93.44 286 ILE A N 1
ATOM 2427 C CA . ILE A 1 286 ? 2.282 8.742 -16.868 1.00 93.44 286 ILE A CA 1
ATOM 2428 C C . ILE A 1 286 ? 3.064 8.072 -15.733 1.00 93.44 286 ILE A C 1
ATOM 2430 O O . ILE A 1 286 ? 2.523 7.247 -14.986 1.00 93.44 286 ILE A O 1
ATOM 2434 N N . SER A 1 287 ? 4.338 8.449 -15.588 1.00 93.75 287 SER A N 1
ATOM 2435 C CA . SER A 1 287 ? 5.184 8.046 -14.455 1.00 93.75 287 SER A CA 1
ATOM 2436 C C . SER A 1 287 ? 4.520 8.410 -13.123 1.00 93.75 287 SER A C 1
ATOM 2438 O O . SER A 1 287 ? 3.804 9.405 -13.034 1.00 93.75 287 SER A O 1
ATOM 2440 N N . THR A 1 288 ? 4.748 7.619 -12.075 1.00 88.69 288 THR A N 1
ATOM 2441 C CA . THR A 1 288 ? 4.181 7.736 -10.711 1.00 88.69 288 THR A CA 1
ATOM 2442 C C . THR A 1 288 ? 2.681 7.456 -10.577 1.00 88.69 288 THR A C 1
ATOM 2444 O O . THR A 1 288 ? 2.253 6.998 -9.521 1.00 88.69 288 THR A O 1
ATOM 2447 N N . VAL A 1 289 ? 1.893 7.648 -11.638 1.00 90.19 289 VAL A N 1
ATOM 2448 C CA . VAL A 1 289 ? 0.446 7.371 -11.644 1.00 90.19 289 VAL A CA 1
ATOM 2449 C C . VAL A 1 289 ? 0.144 5.984 -12.208 1.00 90.19 289 VAL A C 1
ATOM 2451 O O . VAL A 1 289 ? -0.694 5.254 -11.678 1.00 90.19 289 VAL A O 1
ATOM 2454 N N . GLU A 1 290 ? 0.819 5.603 -13.293 1.00 94.12 290 GLU A N 1
ATOM 2455 C CA . GLU A 1 290 ? 0.478 4.403 -14.067 1.00 94.12 290 GLU A CA 1
ATOM 2456 C C . GLU A 1 290 ? 1.574 3.334 -14.030 1.00 94.12 290 GLU A C 1
ATOM 2458 O O . GLU A 1 290 ? 1.276 2.149 -14.176 1.00 94.12 290 GLU A O 1
ATOM 2463 N N . PHE A 1 291 ? 2.817 3.728 -13.776 1.00 95.94 291 PHE A N 1
ATOM 2464 C CA . PHE A 1 291 ? 3.952 2.850 -13.495 1.00 95.94 291 PHE A CA 1
ATOM 2465 C C . PHE A 1 291 ? 4.932 3.567 -12.565 1.00 95.94 291 PHE A C 1
ATOM 2467 O O . PHE A 1 291 ? 4.866 4.787 -12.392 1.00 95.94 291 PHE A O 1
ATOM 2474 N N . LYS A 1 292 ? 5.849 2.815 -11.963 1.00 95.69 292 LYS A N 1
ATOM 2475 C CA . LYS A 1 292 ? 6.843 3.368 -11.045 1.00 95.69 292 LYS A CA 1
ATOM 2476 C C . LYS A 1 292 ? 8.190 2.701 -11.225 1.00 95.69 292 LYS A C 1
ATOM 2478 O O . LYS A 1 292 ? 8.250 1.510 -11.526 1.00 95.69 292 LYS A O 1
ATOM 2483 N N . ALA A 1 293 ? 9.246 3.480 -11.023 1.00 96.69 293 ALA A N 1
ATOM 2484 C CA . ALA A 1 293 ? 10.616 3.004 -11.035 1.00 96.69 293 ALA A CA 1
ATOM 2485 C C . ALA A 1 293 ? 11.279 3.226 -9.672 1.00 96.69 293 ALA A C 1
ATOM 2487 O O . ALA A 1 293 ? 11.006 4.212 -8.984 1.00 96.69 293 ALA A O 1
ATOM 2488 N N . TRP A 1 294 ? 12.148 2.305 -9.276 1.00 96.44 294 TRP A N 1
ATOM 2489 C CA . TRP A 1 294 ? 12.929 2.392 -8.045 1.00 96.44 294 TRP A CA 1
ATOM 2490 C C . TRP A 1 294 ? 14.273 1.677 -8.214 1.00 96.44 294 TRP A C 1
ATOM 2492 O O . TRP A 1 294 ? 14.406 0.797 -9.069 1.00 96.44 294 TRP A O 1
ATOM 2502 N N . PRO A 1 295 ? 15.305 2.054 -7.442 1.00 95.00 295 PRO A N 1
ATOM 2503 C CA . PRO A 1 295 ? 16.555 1.311 -7.450 1.00 95.00 295 PRO A CA 1
ATOM 2504 C C . PRO A 1 295 ? 16.364 -0.069 -6.815 1.00 95.00 295 PRO A C 1
ATOM 2506 O O . PRO A 1 295 ? 15.681 -0.210 -5.803 1.00 95.00 295 PRO A O 1
ATOM 2509 N N . LEU A 1 296 ? 16.981 -1.088 -7.413 1.00 94.06 296 LEU A N 1
ATOM 2510 C CA . LEU A 1 296 ? 16.964 -2.458 -6.914 1.00 94.06 296 LEU A CA 1
ATOM 2511 C C . LEU A 1 296 ? 18.314 -3.140 -7.162 1.00 94.06 296 LEU A C 1
ATOM 2513 O O . LEU A 1 296 ? 18.638 -3.525 -8.287 1.00 94.06 296 LEU A O 1
ATOM 2517 N N . TYR A 1 297 ? 19.107 -3.306 -6.101 1.00 90.00 297 TYR A N 1
ATOM 2518 C CA . TYR A 1 297 ? 20.392 -4.026 -6.123 1.00 90.00 297 TYR A CA 1
ATOM 2519 C C . TYR A 1 297 ? 21.351 -3.549 -7.231 1.00 90.00 297 TYR A C 1
ATOM 2521 O O . TYR A 1 297 ? 21.953 -4.352 -7.944 1.00 90.00 297 TYR A O 1
ATOM 2529 N N . GLY A 1 298 ? 21.472 -2.228 -7.398 1.00 88.75 298 GLY A N 1
ATOM 2530 C CA . GLY A 1 298 ? 22.318 -1.616 -8.430 1.00 88.75 298 GLY A CA 1
ATOM 2531 C C . GLY A 1 298 ? 21.722 -1.615 -9.843 1.00 88.75 298 GLY A C 1
ATOM 2532 O O . GLY A 1 298 ? 22.425 -1.254 -10.784 1.00 88.75 298 GLY A O 1
ATOM 2533 N N . ASN A 1 299 ? 20.454 -2.006 -9.984 1.00 94.12 299 ASN A N 1
ATOM 2534 C CA . ASN A 1 299 ? 19.638 -1.864 -11.189 1.00 94.12 299 ASN A CA 1
ATOM 2535 C C . ASN A 1 299 ? 18.506 -0.859 -10.935 1.00 94.12 299 ASN A C 1
ATOM 2537 O O . ASN A 1 299 ? 18.309 -0.392 -9.812 1.00 94.12 299 ASN A O 1
ATOM 2541 N N . ILE A 1 300 ? 17.720 -0.582 -11.970 1.00 95.94 300 ILE A N 1
ATOM 2542 C CA . ILE A 1 300 ? 16.408 0.053 -11.866 1.00 95.94 300 ILE A CA 1
ATOM 2543 C C . ILE A 1 300 ? 15.354 -1.030 -12.070 1.00 95.94 300 ILE A C 1
ATOM 2545 O O . ILE A 1 300 ? 15.388 -1.753 -13.065 1.00 95.94 300 ILE A O 1
ATOM 2549 N N . ALA A 1 301 ? 14.428 -1.144 -11.129 1.00 96.75 301 ALA A N 1
ATOM 2550 C CA . ALA A 1 301 ? 13.201 -1.904 -11.283 1.00 96.75 301 ALA A CA 1
ATOM 2551 C C . ALA A 1 301 ? 12.099 -0.951 -11.742 1.00 96.75 301 ALA A C 1
ATOM 2553 O O . ALA A 1 301 ? 11.931 0.114 -11.154 1.00 96.75 301 ALA A O 1
ATOM 2554 N N . LEU A 1 302 ? 11.358 -1.326 -12.782 1.00 97.38 302 LEU A N 1
ATOM 2555 C CA . LEU A 1 302 ? 10.192 -0.591 -13.258 1.00 97.38 302 LEU A CA 1
ATOM 2556 C C . LEU A 1 302 ? 8.987 -1.531 -13.300 1.00 97.38 302 LEU A C 1
ATOM 2558 O O . LEU A 1 302 ? 9.052 -2.586 -13.926 1.00 97.38 302 LEU A O 1
ATOM 2562 N N . SER A 1 303 ? 7.893 -1.149 -12.643 1.00 96.44 303 SER A N 1
ATOM 2563 C CA . SER A 1 303 ? 6.662 -1.944 -12.560 1.00 96.44 303 SER A CA 1
ATOM 2564 C C . SER A 1 303 ? 5.452 -1.118 -12.983 1.00 96.44 303 SER A C 1
ATOM 2566 O O . SER A 1 303 ? 5.309 0.024 -12.531 1.00 96.44 303 SER A O 1
ATOM 2568 N N . PRO A 1 304 ? 4.523 -1.685 -13.770 1.00 96.00 304 PRO A N 1
ATOM 2569 C CA . PRO A 1 304 ? 3.196 -1.111 -13.946 1.00 96.00 304 PRO A CA 1
ATOM 2570 C C . PRO A 1 304 ? 2.452 -1.049 -12.605 1.00 96.00 304 PRO A C 1
ATOM 2572 O O . PRO A 1 304 ? 2.576 -1.953 -11.776 1.00 96.00 304 PRO A O 1
ATOM 2575 N N . LEU A 1 305 ? 1.650 -0.003 -12.398 1.00 93.62 305 LEU A N 1
ATOM 2576 C CA . LEU A 1 305 ? 0.716 0.112 -11.264 1.00 93.62 305 LEU A CA 1
ATOM 2577 C C . LEU A 1 305 ? -0.690 -0.390 -11.618 1.00 93.62 305 LEU A C 1
ATOM 2579 O O . LEU A 1 305 ? -1.563 -0.503 -10.757 1.00 93.62 305 LEU A O 1
ATOM 2583 N N . LYS A 1 306 ? -0.919 -0.691 -12.897 1.00 92.31 306 LYS A N 1
ATOM 2584 C CA . LYS A 1 306 ? -2.146 -1.260 -13.449 1.00 92.31 306 LYS A CA 1
ATOM 2585 C C . LYS A 1 306 ? -1.817 -2.116 -14.666 1.00 92.31 306 LYS A C 1
ATOM 2587 O O . LYS A 1 306 ? -0.686 -2.122 -15.136 1.00 92.31 306 LYS A O 1
ATOM 2592 N N . GLU A 1 307 ? -2.803 -2.858 -15.149 1.00 94.56 307 GLU A N 1
ATOM 2593 C CA . GLU A 1 307 ? -2.633 -3.643 -16.367 1.00 94.56 307 GLU A CA 1
ATOM 2594 C C . GLU A 1 307 ? -2.443 -2.729 -17.573 1.00 94.56 307 GLU A C 1
ATOM 2596 O O . GLU A 1 307 ? -3.145 -1.725 -17.734 1.00 94.56 307 GLU A O 1
ATOM 2601 N N . PHE A 1 308 ? -1.496 -3.112 -18.418 1.00 95.88 308 PHE A N 1
ATOM 2602 C CA . PHE A 1 308 ? -1.224 -2.470 -19.693 1.00 95.88 308 PHE A CA 1
ATOM 2603 C C . PHE A 1 308 ? -1.671 -3.394 -20.834 1.00 95.88 308 PHE A C 1
ATOM 2605 O O . PHE A 1 308 ? -1.594 -4.618 -20.705 1.00 95.88 308 PHE A O 1
ATOM 2612 N N . PRO A 1 309 ? -2.160 -2.835 -21.954 1.00 96.31 309 PRO A N 1
ATOM 2613 C CA . PRO A 1 309 ? -2.562 -3.619 -23.116 1.00 96.31 309 PRO A CA 1
ATOM 2614 C C . PRO A 1 309 ? -1.343 -4.289 -23.753 1.00 96.31 309 PRO A C 1
ATOM 2616 O O . PRO A 1 309 ? -0.283 -3.680 -23.829 1.00 96.31 309 PRO A O 1
ATOM 2619 N N . ALA A 1 310 ? -1.482 -5.508 -24.270 1.00 95.38 310 ALA A N 1
ATOM 2620 C CA . ALA A 1 310 ? -0.408 -6.145 -25.031 1.00 95.38 310 ALA A CA 1
ATOM 2621 C C . ALA A 1 310 ? 0.018 -5.296 -26.249 1.00 95.38 310 ALA A C 1
ATOM 2623 O O . ALA A 1 310 ? -0.799 -4.599 -26.862 1.00 95.38 310 ALA A O 1
ATOM 2624 N N . GLY A 1 311 ? 1.296 -5.373 -26.618 1.00 95.75 311 GLY A N 1
ATOM 2625 C CA . GLY A 1 311 ? 1.833 -4.714 -27.808 1.00 95.75 311 GLY A CA 1
ATOM 2626 C C . GLY A 1 311 ? 3.182 -4.042 -27.595 1.00 95.75 311 GLY A C 1
ATOM 2627 O O . GLY A 1 311 ? 3.718 -4.001 -26.489 1.00 95.75 311 GLY A O 1
ATOM 2628 N N . ALA A 1 312 ? 3.724 -3.506 -28.687 1.00 97.50 312 ALA A N 1
ATOM 2629 C CA . ALA A 1 312 ? 5.016 -2.843 -28.675 1.00 97.50 312 ALA A CA 1
ATOM 2630 C C . ALA A 1 312 ? 5.024 -1.645 -27.719 1.00 97.50 312 ALA A C 1
ATOM 2632 O O . ALA A 1 312 ? 4.063 -0.867 -27.661 1.00 97.50 312 ALA A O 1
ATOM 2633 N N . ALA A 1 313 ? 6.131 -1.502 -26.998 1.00 98.06 313 ALA A N 1
ATOM 2634 C CA . ALA A 1 313 ? 6.353 -0.434 -26.049 1.00 98.06 313 ALA A CA 1
ATOM 2635 C C . ALA A 1 313 ? 7.729 0.211 -26.229 1.00 98.06 313 ALA A C 1
ATOM 2637 O O . ALA A 1 313 ? 8.714 -0.457 -26.547 1.00 98.06 313 ALA A O 1
ATOM 2638 N N . LEU A 1 314 ? 7.788 1.515 -25.985 1.00 98.31 314 LEU A N 1
ATOM 2639 C CA . LEU A 1 314 ? 8.997 2.324 -25.969 1.00 98.31 314 LEU A CA 1
ATOM 2640 C C . LEU A 1 314 ? 9.094 3.017 -24.611 1.00 98.31 314 LEU A C 1
ATOM 2642 O O . LEU A 1 314 ? 8.224 3.804 -24.248 1.00 98.31 314 LEU A O 1
ATOM 2646 N N . LEU A 1 315 ? 10.161 2.732 -23.877 1.00 97.94 315 LEU A N 1
ATOM 2647 C CA . LEU A 1 315 ? 10.517 3.411 -22.641 1.00 97.94 315 LEU A CA 1
ATOM 2648 C C . LEU A 1 315 ? 11.658 4.385 -22.921 1.00 97.94 315 LEU A C 1
ATOM 2650 O O . LEU A 1 315 ? 12.737 3.966 -23.346 1.00 97.94 315 LEU A O 1
ATOM 2654 N N . LYS A 1 316 ? 11.428 5.665 -22.638 1.00 97.50 316 LYS A N 1
ATOM 2655 C CA . LYS A 1 316 ? 12.455 6.703 -22.626 1.00 97.50 316 LYS A CA 1
ATOM 2656 C C . LYS A 1 316 ? 12.830 7.022 -21.187 1.00 97.50 316 LYS A C 1
ATOM 2658 O O . LYS A 1 316 ? 11.991 7.403 -20.371 1.00 97.50 316 LYS A O 1
ATOM 2663 N N . LEU A 1 317 ? 14.101 6.817 -20.885 1.00 96.31 317 LEU A N 1
ATOM 2664 C CA . LEU A 1 317 ? 14.729 7.169 -19.626 1.00 96.31 317 LEU A CA 1
ATOM 2665 C C . LEU A 1 317 ? 15.181 8.624 -19.673 1.00 96.31 317 LEU A C 1
ATOM 2667 O O . LEU A 1 317 ? 15.460 9.168 -20.743 1.00 96.31 317 LEU A O 1
ATOM 2671 N N . SER A 1 318 ? 15.297 9.239 -18.504 1.00 94.56 318 SER A N 1
ATOM 2672 C CA . SER A 1 318 ? 15.854 10.580 -18.401 1.00 94.56 318 SER A CA 1
ATOM 2673 C C . SER A 1 318 ? 17.334 10.610 -18.796 1.00 94.56 318 SER A C 1
ATOM 2675 O O . SER A 1 318 ? 18.017 9.583 -18.762 1.00 94.56 318 SER A O 1
ATOM 2677 N N . SER A 1 319 ? 17.853 11.790 -19.139 1.00 94.38 319 SER A N 1
ATOM 2678 C CA . SER A 1 319 ? 19.259 11.990 -19.522 1.00 94.38 319 SER A CA 1
ATOM 2679 C C . SER A 1 319 ? 20.262 11.577 -18.442 1.00 94.38 319 SER A C 1
ATOM 2681 O O . SER A 1 319 ? 21.391 11.205 -18.760 1.00 94.38 319 SER A O 1
ATOM 2683 N N . GLU A 1 320 ? 19.857 11.618 -17.174 1.00 94.94 320 GLU A N 1
ATOM 2684 C CA . GLU A 1 320 ? 20.695 11.309 -16.010 1.00 94.94 320 GLU A CA 1
ATOM 2685 C C . GLU A 1 320 ? 20.878 9.797 -15.815 1.00 94.94 320 GLU A C 1
ATOM 2687 O O . GLU A 1 320 ? 21.810 9.360 -15.137 1.00 94.94 320 GLU A O 1
ATOM 2692 N N . ILE A 1 321 ? 20.005 8.988 -16.422 1.00 94.38 321 ILE A N 1
ATOM 2693 C CA . ILE A 1 321 ? 20.006 7.533 -16.312 1.00 94.38 321 ILE A CA 1
ATOM 2694 C C . ILE A 1 321 ? 20.525 6.945 -17.614 1.00 94.38 321 ILE A C 1
ATOM 2696 O O . ILE A 1 321 ? 19.896 7.070 -18.658 1.00 94.38 321 ILE A O 1
ATOM 2700 N N . THR A 1 322 ? 21.650 6.237 -17.554 1.00 90.69 322 THR A N 1
ATOM 2701 C CA . THR A 1 322 ? 22.232 5.601 -18.743 1.00 90.69 322 THR A CA 1
ATOM 2702 C C . THR A 1 322 ? 22.178 4.085 -18.656 1.00 90.69 322 THR A C 1
ATOM 2704 O O . THR A 1 322 ? 22.480 3.484 -17.621 1.00 90.69 322 THR A O 1
ATOM 2707 N N . VAL A 1 323 ? 21.810 3.464 -19.775 1.00 94.75 323 VAL A N 1
ATOM 2708 C CA . VAL A 1 323 ? 21.806 2.013 -19.960 1.00 94.75 323 VAL A CA 1
ATOM 2709 C C . VAL A 1 323 ? 22.962 1.639 -20.884 1.00 94.75 323 VAL A C 1
ATOM 2711 O O . VAL A 1 323 ? 23.053 2.171 -21.997 1.00 94.75 323 VAL A O 1
ATOM 2714 N N . PRO A 1 324 ? 23.861 0.728 -20.475 1.00 93.56 324 PRO A N 1
ATOM 2715 C CA . PRO A 1 324 ? 24.897 0.221 -21.361 1.00 93.56 324 PRO A CA 1
ATOM 2716 C C . PRO A 1 324 ? 24.275 -0.455 -22.591 1.00 93.56 324 PRO A C 1
ATOM 2718 O O . PRO A 1 324 ? 23.434 -1.350 -22.465 1.00 93.56 324 PRO A O 1
ATOM 2721 N N . ILE A 1 325 ? 24.700 -0.045 -23.787 1.00 92.44 325 ILE A N 1
ATOM 2722 C CA . ILE A 1 325 ? 24.257 -0.656 -25.046 1.00 92.44 325 ILE A CA 1
ATOM 2723 C C . ILE A 1 325 ? 24.668 -2.135 -25.050 1.00 92.44 325 ILE A C 1
ATOM 2725 O O . ILE A 1 325 ? 25.773 -2.484 -24.640 1.00 92.44 325 ILE A O 1
ATOM 2729 N N . GLY A 1 326 ? 23.756 -3.008 -25.484 1.00 91.44 326 GLY A N 1
ATOM 2730 C CA . GLY A 1 326 ? 23.963 -4.459 -25.485 1.00 91.44 326 GLY A CA 1
ATOM 2731 C C . GLY A 1 326 ? 23.758 -5.133 -24.124 1.00 91.44 326 GLY A C 1
ATOM 2732 O O . GLY A 1 326 ? 23.911 -6.351 -24.019 1.00 91.44 326 GLY A O 1
ATOM 2733 N N . SER A 1 327 ? 23.392 -4.380 -23.081 1.00 93.56 327 SER A N 1
ATOM 2734 C CA . SER A 1 327 ? 23.004 -4.978 -21.806 1.00 93.56 327 SER A CA 1
ATOM 2735 C C . SER A 1 327 ? 21.741 -5.832 -21.955 1.00 93.56 327 SER A C 1
ATOM 2737 O O . SER A 1 327 ? 20.810 -5.499 -22.691 1.00 93.56 327 SER A O 1
ATOM 2739 N N . ARG A 1 328 ? 21.724 -6.976 -21.264 1.00 92.88 328 ARG A N 1
ATOM 2740 C CA . ARG A 1 328 ? 20.555 -7.857 -21.237 1.00 92.88 328 ARG A CA 1
ATOM 2741 C C . ARG A 1 328 ? 19.543 -7.308 -20.239 1.00 92.88 328 ARG A C 1
ATOM 2743 O O . ARG A 1 328 ? 19.846 -7.193 -19.053 1.00 92.88 328 ARG A O 1
ATOM 2750 N N . LEU A 1 329 ? 18.361 -6.993 -20.747 1.00 94.44 329 LEU A N 1
ATOM 2751 C CA . LEU A 1 329 ? 17.197 -6.584 -19.974 1.00 94.44 329 LEU A CA 1
ATOM 2752 C C . LEU A 1 329 ? 16.309 -7.799 -19.733 1.00 94.44 329 LEU A C 1
ATOM 2754 O O . LEU A 1 329 ? 16.205 -8.672 -20.596 1.00 94.44 329 LEU A O 1
ATOM 2758 N N . TYR A 1 330 ? 15.659 -7.844 -18.576 1.00 93.00 330 TYR A N 1
ATOM 2759 C CA . TYR A 1 330 ? 14.786 -8.956 -18.222 1.00 93.00 330 TYR A CA 1
ATOM 2760 C C . TYR A 1 330 ? 13.486 -8.440 -17.628 1.00 93.00 330 TYR A C 1
ATOM 2762 O O . TYR A 1 330 ? 13.503 -7.550 -16.778 1.00 93.00 330 TYR A O 1
ATOM 2770 N N . ILE A 1 331 ? 12.373 -9.056 -18.016 1.00 95.56 331 ILE A N 1
ATOM 2771 C CA . ILE A 1 331 ? 11.125 -8.936 -17.270 1.00 95.56 331 ILE A CA 1
ATOM 2772 C C . ILE A 1 331 ? 11.076 -10.093 -16.279 1.00 95.56 331 ILE A C 1
ATOM 2774 O O . ILE A 1 331 ? 11.252 -11.259 -16.632 1.00 95.56 331 ILE A O 1
ATOM 2778 N N . SER A 1 332 ? 10.861 -9.758 -15.017 1.00 95.44 332 SER A N 1
ATOM 2779 C CA . SER A 1 332 ? 10.590 -10.712 -13.949 1.00 95.44 332 SER A CA 1
ATOM 2780 C C . SER A 1 332 ? 9.140 -10.582 -13.517 1.00 95.44 332 SER A C 1
ATOM 2782 O O . SER A 1 332 ? 8.558 -9.512 -13.625 1.00 95.44 332 SER A O 1
ATOM 2784 N N . ARG A 1 333 ? 8.556 -11.652 -12.992 1.00 94.94 333 ARG A N 1
ATOM 2785 C CA . ARG A 1 333 ? 7.237 -11.633 -12.367 1.00 94.94 333 ARG A CA 1
ATOM 2786 C C . ARG A 1 333 ? 7.365 -11.876 -10.878 1.00 94.94 333 ARG A C 1
ATOM 2788 O O . ARG A 1 333 ? 8.072 -12.792 -10.452 1.00 94.94 333 ARG A O 1
ATOM 2795 N N . ARG A 1 334 ? 6.615 -11.101 -10.100 1.00 94.38 334 ARG A N 1
ATOM 2796 C CA . ARG A 1 334 ? 6.337 -11.387 -8.695 1.00 94.38 334 ARG A CA 1
ATOM 2797 C C . ARG A 1 334 ? 5.467 -12.632 -8.603 1.00 94.38 334 ARG A C 1
ATOM 2799 O O . ARG A 1 334 ? 4.342 -12.650 -9.099 1.00 94.38 334 ARG A O 1
ATOM 2806 N N . VAL A 1 335 ? 5.994 -13.675 -7.973 1.00 93.75 335 VAL A N 1
ATOM 2807 C CA . VAL A 1 335 ? 5.254 -14.905 -7.692 1.00 93.75 335 VAL A CA 1
ATOM 2808 C C . VAL A 1 335 ? 5.095 -15.041 -6.187 1.00 93.75 335 VAL A C 1
ATOM 2810 O O . VAL A 1 335 ? 6.072 -14.966 -5.442 1.00 93.75 335 VAL A O 1
ATOM 2813 N N . PHE A 1 336 ? 3.850 -15.219 -5.762 1.00 92.75 336 PHE A N 1
ATOM 2814 C CA . PHE A 1 336 ? 3.477 -15.392 -4.366 1.00 92.75 336 PHE A CA 1
ATOM 2815 C C . PHE A 1 336 ? 3.656 -16.847 -3.957 1.00 92.75 336 PHE A C 1
ATOM 2817 O O . PHE A 1 336 ? 3.208 -17.748 -4.667 1.00 92.75 336 PHE A O 1
ATOM 2824 N N . HIS A 1 337 ? 4.245 -17.066 -2.786 1.00 92.69 337 HIS A N 1
ATOM 2825 C CA . HIS A 1 337 ? 4.345 -18.391 -2.180 1.00 92.69 337 HIS A CA 1
ATOM 2826 C C . HIS A 1 337 ? 3.953 -18.300 -0.715 1.00 92.69 337 HIS A C 1
ATOM 2828 O O . HIS A 1 337 ? 4.232 -17.303 -0.044 1.00 92.69 337 HIS A O 1
ATOM 2834 N N . PHE A 1 338 ? 3.325 -19.357 -0.214 1.00 93.38 338 PHE A N 1
ATOM 2835 C CA . PHE A 1 338 ? 3.132 -19.517 1.218 1.00 93.38 338 PHE A CA 1
ATOM 2836 C C . PHE A 1 338 ? 4.464 -19.925 1.854 1.00 93.38 338 PHE A C 1
ATOM 2838 O O . PHE A 1 338 ? 5.120 -20.853 1.379 1.00 93.38 338 PHE A O 1
ATOM 2845 N N . GLY A 1 339 ? 4.890 -19.230 2.904 1.00 91.00 339 GLY A N 1
ATOM 2846 C CA . GLY A 1 339 ? 6.191 -19.462 3.520 1.00 91.00 339 GLY A CA 1
ATOM 2847 C C . GLY A 1 339 ? 6.515 -18.480 4.636 1.00 91.00 339 GLY A C 1
ATOM 2848 O O . GLY A 1 339 ? 5.756 -17.559 4.928 1.00 91.00 339 GLY A O 1
ATOM 2849 N N . ILE A 1 340 ? 7.662 -18.677 5.282 1.00 90.12 340 ILE A N 1
ATOM 2850 C CA . ILE A 1 340 ? 8.133 -17.751 6.314 1.00 90.12 340 ILE A CA 1
ATOM 2851 C C . ILE A 1 340 ? 8.439 -16.404 5.636 1.00 90.12 340 ILE A C 1
ATOM 2853 O O . ILE A 1 340 ? 9.211 -16.382 4.672 1.00 90.12 340 ILE A O 1
ATOM 2857 N N . PRO A 1 341 ? 7.847 -15.287 6.098 1.00 88.75 341 PRO A N 1
ATOM 2858 C CA . PRO A 1 341 ? 8.105 -13.989 5.499 1.00 88.75 341 PRO A CA 1
ATOM 2859 C C . PRO A 1 341 ? 9.548 -13.566 5.772 1.00 88.75 341 PRO A C 1
ATOM 2861 O O . PRO A 1 341 ? 10.105 -13.851 6.838 1.00 88.75 341 PRO A O 1
ATOM 2864 N N . CYS A 1 342 ? 10.125 -12.790 4.854 1.00 85.56 342 CYS A N 1
ATOM 2865 C CA . CYS A 1 342 ? 11.478 -12.249 5.005 1.00 85.56 342 CYS A CA 1
ATOM 2866 C C . CYS A 1 342 ? 11.664 -11.385 6.262 1.00 85.56 342 CYS A C 1
ATOM 2868 O O . CYS A 1 342 ? 12.791 -11.188 6.704 1.00 85.56 342 CYS A O 1
ATOM 2870 N N . MET A 1 343 ? 10.568 -10.955 6.900 1.00 84.31 343 MET A N 1
ATOM 2871 C CA . MET A 1 343 ? 10.573 -10.334 8.226 1.00 84.31 343 MET A CA 1
ATOM 2872 C C . MET A 1 343 ? 11.366 -11.118 9.275 1.00 84.31 343 MET A C 1
ATOM 2874 O O . MET A 1 34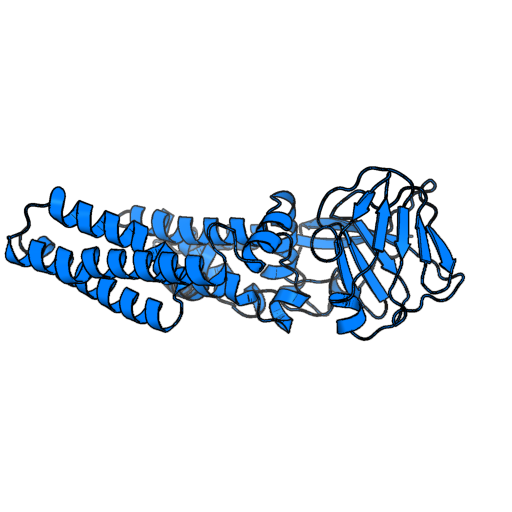3 ? 12.024 -10.515 10.118 1.00 84.31 343 MET A O 1
ATOM 2878 N N . VAL A 1 344 ? 11.241 -12.451 9.270 1.00 84.06 344 VAL A N 1
ATOM 2879 C CA . VAL A 1 344 ? 11.794 -13.308 10.331 1.00 84.06 344 VAL A CA 1
ATOM 2880 C C . VAL A 1 344 ? 13.290 -13.525 10.117 1.00 84.06 344 VAL A C 1
ATOM 2882 O O . VAL A 1 344 ? 14.057 -13.523 11.075 1.00 84.06 344 VAL A O 1
ATOM 2885 N N . TYR A 1 345 ? 13.710 -13.671 8.857 1.00 81.19 345 TYR A N 1
ATOM 2886 C CA . TYR A 1 345 ? 15.099 -13.928 8.480 1.00 81.19 345 TYR A CA 1
ATOM 2887 C C . TYR A 1 345 ? 15.516 -13.097 7.254 1.00 81.19 345 TYR A C 1
ATOM 2889 O O . TYR A 1 345 ? 15.703 -13.641 6.165 1.00 81.19 345 TYR A O 1
ATOM 2897 N N . PRO A 1 346 ? 15.720 -11.779 7.413 1.00 72.50 346 PRO A N 1
ATOM 2898 C CA . PRO A 1 346 ? 16.000 -10.866 6.298 1.00 72.50 346 PRO A CA 1
ATOM 2899 C C . PRO A 1 346 ? 17.358 -11.123 5.625 1.00 72.50 346 PRO A C 1
ATOM 2901 O O . PRO A 1 346 ? 17.608 -10.657 4.516 1.00 72.50 346 PRO A O 1
ATOM 2904 N N . SER A 1 347 ? 18.259 -11.846 6.297 1.00 73.81 347 SER A N 1
ATOM 2905 C CA . SER A 1 347 ? 19.573 -12.235 5.778 1.00 73.81 347 SER A CA 1
ATOM 2906 C C . SER A 1 347 ? 19.557 -13.531 4.970 1.00 73.81 347 SER A C 1
ATOM 2908 O O . SER A 1 347 ? 20.590 -13.890 4.407 1.00 73.81 347 SER A O 1
ATOM 2910 N N . GLN A 1 348 ? 18.429 -14.247 4.902 1.00 72.50 348 GLN A N 1
ATOM 2911 C CA . GLN A 1 348 ? 18.368 -15.463 4.105 1.00 72.50 348 GLN A CA 1
ATOM 2912 C C . GLN A 1 348 ? 18.550 -15.140 2.629 1.00 72.50 348 GLN A C 1
ATOM 2914 O O . GLN A 1 348 ? 17.943 -14.225 2.077 1.00 72.50 348 GLN A O 1
ATOM 2919 N N . THR A 1 349 ? 19.367 -15.957 1.980 1.00 71.00 349 THR A N 1
ATOM 2920 C CA . THR A 1 349 ? 19.645 -15.906 0.550 1.00 71.00 349 THR A CA 1
ATOM 2921 C C . THR A 1 349 ? 18.359 -15.869 -0.284 1.00 71.00 349 THR A C 1
ATOM 2923 O O . THR A 1 349 ? 18.264 -15.089 -1.224 1.00 71.00 349 THR A O 1
ATOM 2926 N N . VAL A 1 350 ? 17.326 -16.608 0.135 1.00 71.50 350 VAL A N 1
ATOM 2927 C CA . VAL A 1 350 ? 15.991 -16.633 -0.495 1.00 71.50 350 VAL A CA 1
ATOM 2928 C C . VAL A 1 350 ? 15.320 -15.251 -0.520 1.00 71.50 350 VAL A C 1
ATOM 2930 O O . VAL A 1 350 ? 14.598 -14.940 -1.459 1.00 71.50 350 VAL A O 1
ATOM 2933 N N . CYS A 1 351 ? 15.597 -14.399 0.468 1.00 78.25 351 CYS A N 1
ATOM 2934 C CA . CYS A 1 351 ? 15.070 -13.036 0.557 1.00 78.25 351 CYS A CA 1
ATOM 2935 C C . CYS A 1 351 ? 15.890 -12.011 -0.233 1.00 78.25 351 CYS A C 1
ATOM 2937 O O . CYS A 1 351 ? 15.458 -10.877 -0.398 1.00 78.25 351 CYS A O 1
ATOM 2939 N N . MET A 1 352 ? 17.079 -12.373 -0.714 1.00 72.44 352 MET A N 1
ATOM 2940 C CA . MET A 1 352 ? 17.957 -11.462 -1.459 1.00 72.44 352 MET A CA 1
ATOM 2941 C C . MET A 1 352 ? 18.206 -11.909 -2.902 1.00 72.44 352 MET A C 1
ATOM 2943 O O . MET A 1 352 ? 18.752 -11.139 -3.688 1.00 72.44 352 MET A O 1
ATOM 2947 N N . GLN A 1 353 ? 17.845 -13.141 -3.267 1.00 69.44 353 GLN A N 1
ATOM 2948 C CA . GLN A 1 353 ? 18.118 -13.674 -4.593 1.00 69.44 353 GLN A CA 1
ATOM 2949 C C . GLN A 1 353 ? 16.981 -13.403 -5.572 1.00 69.44 353 GLN A C 1
ATOM 2951 O O . GLN A 1 353 ? 15.833 -13.801 -5.383 1.00 69.44 353 GLN A O 1
ATOM 2956 N N . ILE A 1 354 ? 17.359 -12.793 -6.692 1.00 66.44 354 ILE A N 1
ATOM 2957 C CA . ILE A 1 354 ? 16.613 -12.907 -7.937 1.00 66.44 354 ILE A CA 1
ATOM 2958 C C . ILE A 1 354 ? 16.991 -14.272 -8.513 1.00 66.44 354 ILE A C 1
ATOM 2960 O O . ILE A 1 354 ? 18.133 -14.469 -8.936 1.00 66.44 354 ILE A O 1
ATOM 2964 N N . ASN A 1 355 ? 16.065 -15.232 -8.469 1.00 64.44 355 ASN A N 1
ATOM 2965 C CA . ASN A 1 355 ? 16.310 -16.565 -9.009 1.00 64.44 355 ASN A CA 1
ATOM 2966 C C . ASN A 1 355 ? 16.495 -16.455 -10.519 1.00 64.44 355 ASN A C 1
ATOM 2968 O O . ASN A 1 355 ? 15.522 -16.288 -11.254 1.00 64.44 355 ASN A O 1
ATOM 2972 N N . LYS A 1 356 ? 17.749 -16.563 -10.972 1.00 54.72 356 LYS A N 1
ATOM 2973 C CA . LYS A 1 356 ? 18.091 -16.860 -12.366 1.00 54.72 356 LYS A CA 1
ATOM 2974 C C . LYS A 1 356 ? 17.533 -18.244 -12.632 1.00 54.72 356 LYS A C 1
ATOM 2976 O O . LYS A 1 356 ? 18.123 -19.211 -12.178 1.00 54.72 356 LYS A O 1
ATOM 2981 N N . GLY A 1 357 ? 16.333 -18.302 -13.213 1.00 53.31 357 GLY A N 1
ATOM 2982 C CA . GLY A 1 357 ? 15.731 -19.562 -13.631 1.00 53.31 357 GLY A CA 1
ATOM 2983 C C . GLY A 1 357 ? 16.778 -20.346 -14.410 1.00 53.31 357 GLY A C 1
ATOM 2984 O O . GLY A 1 357 ? 17.410 -19.771 -15.299 1.00 53.31 357 GLY A O 1
ATOM 2985 N N . GLU A 1 358 ? 17.020 -21.575 -13.963 1.00 39.53 358 GLU A N 1
ATOM 2986 C CA . GLU A 1 358 ? 17.896 -22.535 -14.635 1.00 39.53 358 GLU A CA 1
ATOM 2987 C C . GLU A 1 358 ? 17.392 -22.854 -16.043 1.00 39.53 358 GLU A C 1
ATOM 2989 O O . GLU A 1 358 ? 16.150 -22.910 -16.229 1.00 39.53 358 GLU A O 1
#

pLDDT: mean 89.95, std 10.15, range [39.53, 98.56]

Secondary structure (DSSP, 8-state):
-HHHHHHHHHHHHHHHHHHHHHHHH-HHHHHHHHHHHHHHHHHHHHHS---HHHHHHHIIIIIHHHHHHHHHHHHHHHHHHTTSPPHHHHHHHHH-B-TTHHHHHIIIIIIB-TTTSSS-B-HHHHSTTHHHHHHHHHHHHHH-TTSHHHHHHHHHHHHHHHHHHHTBTT--HHHHHHS-TTHHHHTTHHHHHHHHHHHHHHHT-TTTHHHHHHHHHHHHHHT-EEEEEEE---TT--EEEEETTEEEESS----TTEEEEE--B--HHHHHSS--EEEETTEEEEBTTTEEEEEETTEEEEEESS---SS-EEEEPPTT-B--TTPPPEEEEEEEEES--TTT-TTSHHHH--B---

Mean predicted aligned error: 5.99 Å

Radius of gyration: 25.24 Å; Cα contacts (8 Å, |Δi|>4): 584; chains: 1; bounding box: 60×53×65 Å

Solvent-accessible surface area (backbone atoms only — not comparable to full-atom values): 18723 Å² total; per-residue (Å²): 112,76,77,65,57,64,52,50,59,50,49,51,50,51,51,33,54,53,44,56,56,38,37,80,77,37,52,73,61,30,50,65,52,31,53,62,48,35,51,51,46,50,48,52,55,72,76,41,96,64,58,68,70,55,44,52,47,44,40,64,60,38,36,48,54,40,52,53,47,46,50,50,52,51,50,52,44,33,73,77,41,44,96,51,73,48,69,70,55,48,53,50,60,69,38,35,71,38,77,82,36,34,66,54,37,44,32,32,43,33,41,20,20,43,56,82,38,52,100,47,79,7,47,38,69,80,38,67,38,47,58,44,6,54,17,10,41,54,28,42,47,71,69,38,73,91,51,28,69,58,41,48,54,54,41,48,50,47,51,50,52,50,54,54,55,32,11,30,51,72,68,41,59,66,45,31,65,79,67,54,46,49,57,80,54,52,81,46,47,66,56,25,41,53,22,22,53,51,30,53,56,32,51,74,31,86,93,38,24,70,55,28,53,50,31,38,48,50,49,48,59,78,52,28,40,36,51,44,44,39,61,59,90,49,92,76,49,52,64,45,59,78,45,51,37,33,39,38,24,50,34,46,66,42,44,49,51,33,31,41,41,38,71,29,57,62,56,65,62,64,44,53,72,45,74,37,50,36,36,42,66,97,40,79,47,52,52,70,50,43,26,46,43,39,64,37,94,77,20,33,34,36,30,37,61,43,74,41,70,73,31,46,22,42,39,36,49,44,92,79,36,47,36,61,78,84,59,82,60,46,46,27,31,64,42,81,44,81,38,82,25,42,61,81,48,67,83,40,61,74,32,69,46,72,50,76,74,128

Nearest PDB structures (foldseek):
  8hfb-assembly1_B  TM=2.192E-01  e=4.116E-02  Bacillus subtilis
  2h0v-assembly1_B  TM=2.857E-01  e=2.635E-01  Bacillus subtilis
  1y3t-assembly1_B  TM=2.997E-01  e=3.657E-01  Bacillus subtilis
  4fbf-assembly1_A  TM=3.052E-01  e=2.099E+00  Pseudaminobacter salicylatoxidans
  3nl1-assembly1_A  TM=2.360E-01  e=1.356E+00  Pseudaminobacter salicylatoxidans

Foldseek 3Di:
DVVVLVVVLVVLLVLLVVLVVCCVVPVVVSLVSLVVQLVVLVCNLPVDPDDPVSNVVSCVRGNVVSVVSNVVVVVVCCVVPNVDDDPVVVLQVLLAFALVLLLVLCQPAAQHNFPVAPGFGHPCLVQVLQLLLQLLLQLCCVPVPVCNVVSCVLSVVLVVLSSGVSRRLLDGRCCCPVVVVVVSNVVCSVNSNVSSVSLVVLCPDPVRNVVSVVSSVVSVQSSQKEKAWAFDPDPQWDWFDPDFFKIKTFWDAFAQQKKKWAQKDAPFCLFFVDWKFKDFDNDTDTESRFKTWGDHPNTIIIGGSHGDHTGMMMIGGDPRITGPHPDDMTMIGIDMDRHHRCNVPVPDPRRHDNDPDD